Protein AF-A0A0L1K9U0-F1 (afdb_monomer)

Nearest PDB structures (foldseek):
  3jx8-assembly2_D  TM=7.608E-01  e=4.678E-09  Parabacteroides distasonis ATCC 8503
  3ljy-assembly2_B  TM=7.591E-01  e=3.213E-08  Parabacteroides distasonis ATCC 8503
  4ygu-assembly4_D  TM=5.568E-01  e=1.615E-07  Bacteroides eggerthii DSM 20697
  4ygu-assembly2_B  TM=4.640E-01  e=9.592E-08  Bacteroides eggerthii DSM 20697
  7muc-assembly1_AM  TM=5.034E-01  e=3.488E-06  Legionella pneumophila

Mean predicted aligned error: 7.83 Å

Foldseek 3Di:
DDDDDDDDDDDDDPDPPPDPDPDDDDPPFDPFQVFDQAAQDKDADDAAQEEEEAEAAEEEEEEDDGWIKHKDDDPQQSVFWGWDADPRYIYTYGGDDPDRDDDYMYMYTYHNEHAYYEYAYAYEYEYAEHDDQHHEAYYHYAHEYEYNEYDYQEYEYEYHEAHEYEYAYEYAEYEYYYAEAYEYHACRYEYAEYEEEHAYAYEYEHEYQHAYEYEYAYAYEYEYENDDNYHYDDDYNYYYHYYD

pLDDT: mean 90.9, std 17.16, range [38.97, 98.88]

InterPro domains:
  IPR021255 Putative auto-transporter adhesin, head GIN domain [PF10988] (47-226)

Sequence (244 aa):
MTRLLSHYSRGLAALLLFAAVPAFPQPGSSRLDEGMPIPAAWSPTEAFDEVVLSGADDVVVSQGDRWRIRASGYRAVLDDLRFVVEDGELLIGRRWRRTPAAGTARIEVSAPAIRRAHLAGSGRLTISDLDGETGRAAVSGSGELAIERVHVGRLAAKIAGSGDMRLAGRAASMQVQIAGSGDLSGEAMQVTDAELAIAGSGDTRLHASGRVSASIVGSGNAAVTGTRDCTQNRMGSGRLTCTQ

Structure (mmCIF, N/CA/C/O backbone):
data_AF-A0A0L1K9U0-F1
#
_entry.id   AF-A0A0L1K9U0-F1
#
loop_
_atom_site.group_PDB
_atom_site.id
_atom_site.type_symbol
_atom_site.label_atom_id
_atom_site.label_alt_id
_atom_site.label_comp_id
_atom_site.label_asym_id
_atom_site.label_entity_id
_atom_site.label_seq_id
_atom_site.pdbx_PDB_ins_code
_atom_site.Cartn_x
_atom_site.Cartn_y
_atom_site.Cartn_z
_atom_site.occupancy
_atom_site.B_iso_or_equiv
_atom_site.auth_seq_id
_atom_site.auth_comp_id
_atom_site.auth_asym_id
_atom_site.auth_atom_id
_atom_site.pdbx_PDB_model_num
ATOM 1 N N . MET A 1 1 ? 90.179 -31.982 -20.742 1.00 39.19 1 MET A N 1
ATOM 2 C CA . MET A 1 1 ? 90.014 -30.518 -20.890 1.00 39.19 1 MET A CA 1
ATOM 3 C C . MET A 1 1 ? 88.817 -30.313 -21.811 1.00 39.19 1 MET A C 1
ATOM 5 O O . MET A 1 1 ? 88.858 -30.883 -22.880 1.00 39.19 1 MET A O 1
ATOM 9 N N . THR A 1 2 ? 87.699 -29.651 -21.531 1.00 39.12 2 THR A N 1
ATOM 10 C CA . THR A 1 2 ? 87.199 -28.887 -20.387 1.00 39.12 2 THR A CA 1
ATOM 11 C C . THR A 1 2 ? 85.692 -28.695 -20.673 1.00 39.12 2 THR A C 1
ATOM 13 O O . THR A 1 2 ? 85.351 -28.217 -21.739 1.00 39.12 2 THR A O 1
ATOM 16 N N . ARG A 1 3 ? 84.828 -29.116 -19.739 1.00 38.97 3 ARG A N 1
ATOM 17 C CA . ARG A 1 3 ? 83.582 -28.471 -19.258 1.00 38.97 3 ARG A CA 1
ATOM 18 C C . ARG A 1 3 ? 82.430 -27.994 -20.189 1.00 38.97 3 ARG A C 1
ATOM 20 O O . ARG A 1 3 ? 82.635 -27.115 -21.006 1.00 38.97 3 ARG A O 1
ATOM 27 N N . LEU A 1 4 ? 81.21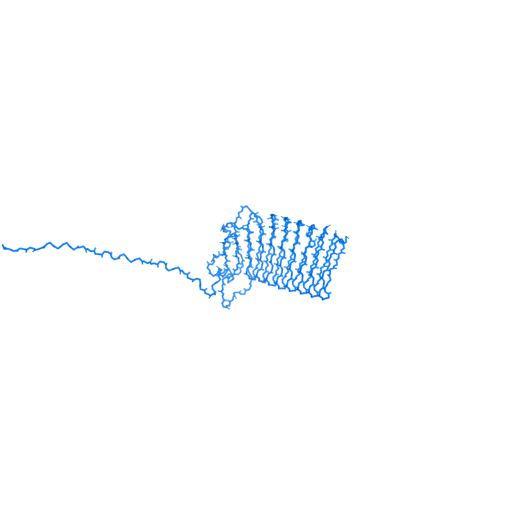1 -28.391 -19.751 1.00 41.06 4 LEU A N 1
ATOM 28 C CA . LEU A 1 4 ? 79.952 -27.609 -19.568 1.00 41.06 4 LEU A CA 1
ATOM 29 C C . LEU A 1 4 ? 79.255 -27.062 -20.849 1.00 41.06 4 LEU A C 1
ATOM 31 O O . LEU A 1 4 ? 79.921 -26.657 -21.780 1.00 41.06 4 LEU A O 1
ATOM 35 N N . LEU A 1 5 ? 77.928 -26.960 -21.011 1.00 42.62 5 LEU A N 1
ATOM 36 C CA . LEU A 1 5 ? 76.743 -27.094 -20.154 1.00 42.62 5 LEU A CA 1
ATOM 37 C C . LEU A 1 5 ? 75.487 -27.221 -21.043 1.00 42.62 5 LEU A C 1
ATOM 39 O O . LEU A 1 5 ? 75.416 -26.664 -22.134 1.00 42.62 5 LEU A O 1
ATOM 43 N N . SER A 1 6 ? 74.479 -27.898 -20.502 1.00 46.00 6 SER A N 1
ATOM 44 C CA . SER A 1 6 ? 73.092 -27.958 -20.972 1.00 46.00 6 SER A CA 1
ATOM 45 C C . SER A 1 6 ? 72.379 -26.609 -20.794 1.00 46.00 6 SER A C 1
ATOM 47 O O . SER A 1 6 ? 72.420 -26.055 -19.696 1.00 46.00 6 SER A O 1
ATOM 49 N N . HIS A 1 7 ? 71.621 -26.155 -21.799 1.00 46.16 7 HIS A N 1
ATOM 50 C CA . HIS A 1 7 ? 70.598 -25.118 -21.623 1.00 46.16 7 HIS A CA 1
ATOM 51 C C . HIS A 1 7 ? 69.231 -25.583 -22.139 1.00 46.16 7 HIS A C 1
ATOM 53 O O . HIS A 1 7 ? 68.911 -25.513 -23.319 1.00 46.16 7 HIS A O 1
ATOM 59 N N . TYR A 1 8 ? 68.429 -26.051 -21.182 1.00 40.88 8 TYR A N 1
ATOM 60 C CA . TYR A 1 8 ? 66.975 -26.169 -21.227 1.00 40.88 8 TYR A CA 1
ATOM 61 C C . TYR A 1 8 ? 66.364 -24.756 -21.171 1.00 40.88 8 TYR A C 1
ATOM 63 O O . TYR A 1 8 ? 66.494 -24.076 -20.152 1.00 40.88 8 TYR A O 1
ATOM 71 N N . SER A 1 9 ? 65.679 -24.306 -22.223 1.00 41.59 9 SER A N 1
ATOM 72 C CA . SER A 1 9 ? 64.860 -23.087 -22.196 1.00 41.59 9 SER A CA 1
ATOM 73 C C . SER A 1 9 ? 63.419 -23.441 -21.813 1.00 41.59 9 SER A C 1
ATOM 75 O O . SER A 1 9 ? 62.610 -23.882 -22.623 1.00 41.59 9 SER A O 1
ATOM 77 N N . ARG A 1 10 ? 63.090 -23.269 -20.529 1.00 45.88 10 ARG A N 1
ATOM 78 C CA . ARG A 1 10 ? 61.709 -23.309 -20.030 1.00 45.88 10 ARG A CA 1
ATOM 79 C C . ARG A 1 10 ? 61.041 -21.962 -20.312 1.00 45.88 10 ARG A C 1
ATOM 81 O O . ARG A 1 10 ? 61.445 -20.954 -19.740 1.00 45.88 10 ARG A O 1
ATOM 88 N N . GLY A 1 11 ? 60.022 -21.949 -21.170 1.00 44.59 11 GLY A N 1
ATOM 89 C CA . GLY A 1 11 ? 59.125 -20.804 -21.330 1.00 44.59 11 GLY A CA 1
ATOM 90 C C . GLY A 1 11 ? 58.264 -20.621 -20.079 1.00 44.59 11 GLY A C 1
ATOM 91 O O . GLY A 1 11 ? 57.543 -21.537 -19.686 1.00 44.59 11 GLY A O 1
ATOM 92 N N . LEU A 1 12 ? 58.356 -19.453 -19.439 1.00 44.41 12 LEU A N 1
ATOM 93 C CA . LEU A 1 12 ? 57.419 -19.033 -18.399 1.00 44.41 12 LEU A CA 1
ATOM 94 C C . LEU A 1 12 ? 56.110 -18.582 -19.060 1.00 44.41 12 LEU A C 1
ATOM 96 O O . LEU A 1 12 ? 56.070 -17.551 -19.726 1.00 44.41 12 LEU A O 1
ATOM 100 N N . ALA A 1 13 ? 55.033 -19.335 -18.842 1.00 44.66 13 ALA A N 1
ATOM 101 C CA . ALA A 1 13 ? 53.676 -18.852 -19.050 1.00 44.66 13 ALA A CA 1
ATOM 102 C C . ALA A 1 13 ? 53.308 -17.926 -17.878 1.00 44.66 13 ALA A C 1
ATOM 104 O O . ALA A 1 13 ? 53.153 -18.379 -16.743 1.00 44.66 13 ALA A O 1
ATOM 105 N N . ALA A 1 14 ? 53.211 -16.623 -18.141 1.00 43.12 14 ALA A N 1
ATOM 106 C CA . ALA A 1 14 ? 52.708 -15.651 -17.180 1.00 43.12 14 ALA A CA 1
ATOM 107 C C . ALA A 1 14 ? 51.179 -15.781 -17.092 1.00 43.12 14 ALA A C 1
ATOM 109 O O . ALA A 1 14 ? 50.447 -15.316 -17.965 1.00 43.12 14 ALA A O 1
ATOM 110 N N . LEU A 1 15 ? 50.702 -16.457 -16.048 1.00 44.38 15 LEU A N 1
ATOM 111 C CA . LEU A 1 15 ? 49.287 -16.537 -15.698 1.00 44.38 15 LEU A CA 1
ATOM 112 C C . LEU A 1 15 ? 48.865 -15.181 -15.097 1.00 44.38 15 LEU A C 1
ATOM 114 O O . LEU A 1 15 ? 49.153 -14.893 -13.936 1.00 44.38 15 LEU A O 1
ATOM 118 N N . LEU A 1 16 ? 48.224 -14.321 -15.891 1.00 44.25 16 LEU A N 1
ATOM 119 C CA . LEU A 1 16 ? 47.594 -13.094 -15.396 1.00 44.25 16 LEU A CA 1
ATOM 120 C C . LEU A 1 16 ? 46.301 -13.467 -14.658 1.00 44.25 16 LEU A C 1
ATOM 122 O O . LEU A 1 16 ? 45.240 -13.614 -15.261 1.00 44.25 16 LEU A O 1
ATOM 126 N N . LEU A 1 17 ? 46.403 -13.642 -13.342 1.00 42.09 17 LEU A N 1
ATOM 127 C CA . LEU A 1 17 ? 45.258 -13.685 -12.436 1.00 42.09 17 LEU A CA 1
ATOM 128 C C . LEU A 1 17 ? 44.603 -12.296 -12.414 1.00 42.09 17 LEU A C 1
ATOM 130 O O . LEU A 1 17 ? 45.061 -11.396 -11.712 1.00 42.09 17 LEU A O 1
ATOM 134 N N . PHE A 1 18 ? 43.526 -12.118 -13.182 1.00 44.25 18 PHE A N 1
ATOM 135 C CA . PHE A 1 18 ? 42.575 -11.036 -12.937 1.00 44.25 18 PHE A CA 1
ATOM 136 C C . PHE A 1 18 ? 41.899 -11.315 -11.593 1.00 44.25 18 PHE A C 1
ATOM 138 O O . PHE A 1 18 ? 40.998 -12.146 -11.496 1.00 44.25 18 PHE A O 1
ATOM 145 N N . ALA A 1 19 ? 42.361 -10.647 -10.538 1.00 44.31 19 ALA A N 1
ATOM 146 C CA . ALA A 1 19 ? 41.601 -10.557 -9.305 1.00 44.31 19 ALA A CA 1
ATOM 147 C C . ALA A 1 19 ? 40.281 -9.845 -9.634 1.00 44.31 19 ALA A C 1
ATOM 149 O O . ALA A 1 19 ? 40.288 -8.684 -10.047 1.00 44.31 19 ALA A O 1
ATOM 150 N N . ALA A 1 20 ? 39.159 -10.553 -9.497 1.00 48.66 20 ALA A N 1
ATOM 151 C CA . ALA A 1 20 ? 37.843 -9.937 -9.518 1.00 48.66 20 ALA A CA 1
ATOM 152 C C . ALA A 1 20 ? 37.789 -8.947 -8.350 1.00 48.66 20 ALA A C 1
ATOM 154 O O . ALA A 1 20 ? 37.718 -9.342 -7.186 1.00 48.66 20 ALA A O 1
ATOM 155 N N . VAL A 1 21 ? 37.914 -7.658 -8.659 1.00 46.94 21 VAL A N 1
ATOM 156 C CA . VAL A 1 21 ? 37.711 -6.596 -7.679 1.00 46.94 21 VAL A CA 1
ATOM 157 C C . VAL A 1 21 ? 36.228 -6.646 -7.310 1.00 46.94 21 VAL A C 1
ATOM 159 O O . VAL A 1 21 ? 35.401 -6.541 -8.219 1.00 46.94 21 VAL A O 1
ATOM 162 N N . PRO A 1 22 ? 35.853 -6.838 -6.034 1.00 40.84 22 PRO A N 1
ATOM 163 C CA . PRO A 1 22 ? 34.455 -6.740 -5.648 1.00 40.84 22 PRO A CA 1
ATOM 164 C C . PRO A 1 22 ? 33.983 -5.323 -5.985 1.00 40.84 22 PRO A C 1
ATOM 166 O O . PRO A 1 22 ? 34.584 -4.339 -5.549 1.00 40.84 22 PRO A O 1
ATOM 169 N N . ALA A 1 23 ? 32.949 -5.219 -6.820 1.00 50.12 23 ALA A N 1
ATOM 170 C CA . ALA A 1 23 ? 32.327 -3.944 -7.130 1.00 50.12 23 ALA A CA 1
ATOM 171 C C . ALA A 1 23 ? 31.734 -3.384 -5.831 1.00 50.12 23 ALA A C 1
ATOM 173 O O . ALA A 1 23 ? 30.775 -3.927 -5.288 1.00 50.12 23 ALA A O 1
ATOM 174 N N . PHE A 1 24 ? 32.342 -2.326 -5.297 1.00 46.03 24 PHE A N 1
ATOM 175 C CA . PHE A 1 24 ? 31.734 -1.566 -4.214 1.00 46.03 24 PHE A CA 1
ATOM 176 C C . PHE A 1 24 ? 30.487 -0.862 -4.773 1.00 46.03 24 PHE A C 1
ATOM 178 O O . PHE A 1 24 ? 30.604 -0.199 -5.810 1.00 46.03 24 PHE A O 1
ATOM 185 N N . PRO A 1 25 ? 29.311 -0.980 -4.128 1.00 44.84 25 PRO A N 1
ATOM 186 C CA . PRO A 1 25 ? 28.102 -0.306 -4.585 1.00 44.84 25 PRO A CA 1
ATOM 187 C C . PRO A 1 25 ? 28.352 1.203 -4.641 1.00 44.84 25 PRO A C 1
ATOM 189 O O . PRO A 1 25 ? 28.800 1.812 -3.666 1.00 44.84 25 PRO A O 1
ATOM 192 N N . GLN A 1 26 ? 28.111 1.807 -5.807 1.00 43.75 26 GLN A N 1
ATOM 193 C CA . GLN A 1 26 ? 28.299 3.242 -5.980 1.00 43.75 26 GLN A CA 1
ATOM 194 C C . GLN A 1 26 ? 27.248 3.989 -5.148 1.00 43.75 26 GLN A C 1
ATOM 196 O O . GLN A 1 26 ? 26.058 3.663 -5.251 1.00 43.75 26 GLN A O 1
ATOM 201 N N . PRO A 1 27 ? 27.641 5.001 -4.352 1.00 40.44 27 PRO A N 1
ATOM 202 C CA . PRO A 1 27 ? 26.685 5.817 -3.619 1.00 40.44 27 PRO A CA 1
ATOM 203 C C . PRO A 1 27 ? 25.753 6.515 -4.618 1.00 40.44 27 PRO A C 1
ATOM 205 O O . PRO A 1 27 ? 26.190 7.357 -5.400 1.00 40.44 27 PRO A O 1
ATOM 208 N N . GLY A 1 28 ? 24.473 6.135 -4.603 1.00 55.06 28 GLY A N 1
ATOM 209 C CA . GLY A 1 28 ? 23.431 6.705 -5.464 1.00 55.06 28 GLY A CA 1
ATOM 210 C C . GLY A 1 28 ? 22.854 5.779 -6.540 1.00 55.06 28 GLY A C 1
ATOM 211 O O . GLY A 1 28 ? 21.965 6.224 -7.259 1.00 55.06 28 GLY A O 1
ATOM 212 N N . SER A 1 29 ? 23.303 4.524 -6.649 1.00 62.56 29 SER A N 1
ATOM 213 C CA . SER A 1 29 ? 22.637 3.528 -7.507 1.00 62.56 29 SER A CA 1
ATOM 214 C C . SER A 1 29 ? 21.424 2.919 -6.792 1.00 62.56 29 SER A C 1
ATOM 216 O O . SER A 1 29 ? 21.515 2.478 -5.645 1.00 62.56 29 SER A O 1
ATOM 218 N N . SER A 1 30 ? 20.261 2.947 -7.441 1.00 83.00 30 SER A N 1
ATOM 219 C CA . SER A 1 30 ? 19.067 2.235 -6.976 1.00 83.00 30 SER A CA 1
ATOM 220 C C . SER A 1 30 ? 19.144 0.776 -7.424 1.00 83.00 30 SER A C 1
ATOM 222 O O . SER A 1 30 ? 19.580 0.517 -8.543 1.00 83.00 30 SER A O 1
ATOM 224 N N . ARG A 1 31 ? 18.624 -0.181 -6.633 1.00 91.25 31 ARG A N 1
ATOM 225 C CA . ARG A 1 31 ? 18.451 -1.586 -7.080 1.00 91.25 31 ARG A CA 1
ATOM 226 C C . ARG A 1 31 ? 17.705 -1.674 -8.420 1.00 91.25 31 ARG A C 1
ATOM 228 O O . ARG A 1 31 ? 17.948 -2.565 -9.223 1.00 91.25 31 ARG A O 1
ATOM 235 N N . LEU A 1 32 ? 16.824 -0.709 -8.688 1.00 94.50 32 LEU A N 1
ATOM 236 C CA . LEU A 1 32 ? 16.070 -0.625 -9.936 1.00 94.50 32 LEU A CA 1
ATOM 237 C C . LEU A 1 32 ? 16.918 -0.229 -11.152 1.00 94.50 32 LEU A C 1
ATOM 239 O O . LEU A 1 32 ? 16.502 -0.519 -12.268 1.00 94.50 32 LEU A O 1
ATOM 243 N N . ASP A 1 33 ? 18.084 0.398 -10.982 1.00 93.06 33 ASP A N 1
ATOM 244 C CA . ASP A 1 33 ? 18.945 0.780 -12.113 1.00 93.06 33 ASP A CA 1
ATOM 245 C C . ASP A 1 33 ? 19.519 -0.446 -12.830 1.00 93.06 33 ASP A C 1
ATOM 247 O O . ASP A 1 33 ? 19.649 -0.446 -14.058 1.00 93.06 33 ASP A O 1
ATOM 251 N N . GLU A 1 34 ? 19.777 -1.504 -12.061 1.00 91.44 34 GLU A N 1
ATOM 252 C CA . GLU A 1 34 ? 20.268 -2.807 -12.521 1.00 91.44 34 GLU A CA 1
ATOM 253 C C . GLU A 1 34 ? 19.147 -3.854 -12.646 1.00 91.44 34 GLU A C 1
ATOM 255 O O . GLU A 1 34 ? 19.399 -5.004 -13.000 1.00 91.44 34 GLU A O 1
ATOM 260 N N . GLY A 1 35 ? 17.895 -3.462 -12.388 1.00 95.25 35 GLY A N 1
ATOM 261 C CA . GLY A 1 35 ? 16.750 -4.364 -12.435 1.00 95.25 35 GLY A CA 1
ATOM 262 C C . GLY A 1 35 ? 16.445 -4.907 -13.833 1.00 95.25 35 GLY A C 1
ATOM 263 O O . GLY A 1 35 ? 16.887 -4.391 -14.867 1.00 95.25 35 GLY A O 1
ATOM 264 N N . MET A 1 36 ? 15.612 -5.942 -13.881 1.00 97.62 36 MET A N 1
ATOM 265 C CA . MET A 1 36 ? 15.125 -6.510 -15.135 1.00 97.62 36 MET A CA 1
ATOM 266 C C . MET A 1 36 ? 14.013 -5.633 -15.732 1.00 97.62 36 MET A C 1
ATOM 268 O O . MET A 1 36 ? 13.187 -5.100 -14.989 1.00 97.62 36 MET A O 1
ATOM 272 N N . PRO A 1 37 ? 13.938 -5.459 -17.064 1.00 97.75 37 PRO A N 1
ATOM 273 C CA . PRO A 1 37 ? 12.796 -4.803 -17.698 1.00 97.75 37 PRO A CA 1
ATOM 274 C C . PRO A 1 37 ? 11.523 -5.643 -17.536 1.00 97.75 37 PRO A C 1
ATOM 276 O O . PRO A 1 37 ? 11.585 -6.872 -17.542 1.00 97.75 37 PRO A O 1
ATOM 279 N N . ILE A 1 38 ? 10.357 -4.995 -17.450 1.00 98.25 38 ILE A N 1
ATOM 280 C CA . ILE A 1 38 ? 9.068 -5.701 -17.396 1.00 98.25 38 ILE A CA 1
ATOM 281 C C . ILE A 1 38 ? 8.490 -5.836 -18.818 1.00 98.25 38 ILE A C 1
ATOM 283 O O . ILE A 1 38 ? 8.190 -4.817 -19.447 1.00 98.25 38 ILE A O 1
ATOM 287 N N . PRO A 1 39 ? 8.314 -7.059 -19.353 1.00 97.25 39 PRO A N 1
ATOM 288 C CA . PRO A 1 39 ? 7.794 -7.266 -20.703 1.00 97.25 39 PRO A CA 1
ATOM 289 C C . PRO A 1 39 ? 6.270 -7.095 -20.796 1.00 97.25 39 PRO A C 1
ATOM 291 O O . PRO A 1 39 ? 5.550 -7.146 -19.801 1.00 97.25 39 PRO A O 1
ATOM 294 N N . ALA A 1 40 ? 5.763 -6.946 -22.025 1.00 97.00 40 ALA A N 1
ATOM 295 C CA . ALA A 1 40 ? 4.322 -6.886 -22.293 1.00 97.00 40 ALA A CA 1
ATOM 296 C C . ALA A 1 40 ? 3.616 -8.249 -22.170 1.00 97.00 40 ALA A C 1
ATOM 298 O O . ALA A 1 40 ? 2.445 -8.327 -21.798 1.00 97.00 40 ALA A O 1
ATOM 299 N N . ALA A 1 41 ? 4.327 -9.334 -22.481 1.00 97.75 41 ALA A N 1
ATOM 300 C CA . ALA A 1 41 ? 3.858 -10.692 -22.242 1.00 97.75 41 ALA A CA 1
ATOM 301 C C . ALA A 1 41 ? 4.173 -11.121 -20.804 1.00 97.75 41 ALA A C 1
ATOM 303 O O . ALA A 1 41 ? 5.120 -10.625 -20.202 1.00 97.75 41 ALA A O 1
ATOM 304 N N . TRP A 1 42 ? 3.409 -12.074 -20.267 1.00 98.25 42 TRP A N 1
ATOM 305 C CA . TRP A 1 42 ? 3.712 -12.670 -18.966 1.00 98.25 42 TRP A CA 1
ATOM 306 C C . TRP A 1 42 ? 5.103 -13.305 -18.963 1.00 98.25 42 TRP A C 1
ATOM 308 O O . TRP A 1 42 ? 5.370 -14.205 -19.760 1.00 98.25 42 TRP A O 1
ATOM 318 N N . SER A 1 43 ? 5.944 -12.877 -18.026 1.00 98.00 43 SER A N 1
ATOM 319 C CA . SER A 1 43 ? 7.250 -13.476 -17.760 1.00 98.00 43 SER A CA 1
ATOM 320 C C . SER A 1 43 ? 7.280 -14.061 -16.353 1.00 98.00 43 SER A C 1
ATOM 322 O O . SER A 1 43 ? 6.769 -13.411 -15.438 1.00 98.00 43 SER A O 1
ATOM 324 N N . PRO A 1 44 ? 7.859 -15.257 -16.152 1.00 98.12 44 PRO A N 1
ATOM 325 C CA . PRO A 1 44 ? 8.081 -15.782 -14.814 1.00 98.12 44 PRO A CA 1
ATOM 326 C C . PRO A 1 44 ? 9.043 -14.886 -14.030 1.00 98.12 44 PRO A C 1
ATOM 328 O O . PRO A 1 44 ? 9.867 -14.175 -14.613 1.00 98.12 44 PRO A O 1
ATOM 331 N N . THR A 1 45 ? 8.946 -14.961 -12.710 1.00 98.00 45 THR A N 1
ATOM 332 C CA . THR A 1 45 ? 9.892 -14.354 -11.771 1.00 98.00 45 THR A CA 1
ATOM 333 C C . THR A 1 45 ? 10.339 -15.400 -10.757 1.00 98.00 45 THR A C 1
ATOM 335 O O . THR A 1 45 ? 9.780 -16.497 -10.686 1.00 98.00 45 THR A O 1
ATOM 338 N N . GLU A 1 46 ? 11.315 -15.044 -9.932 1.00 98.00 46 GLU A N 1
ATOM 339 C CA . GLU A 1 46 ? 11.569 -15.778 -8.695 1.00 98.00 46 GLU A CA 1
ATOM 340 C C . GLU A 1 46 ? 10.375 -15.660 -7.733 1.00 98.00 46 GLU A C 1
ATOM 342 O O . GLU A 1 46 ? 9.468 -14.842 -7.934 1.00 98.00 46 GLU A O 1
ATOM 347 N N . ALA A 1 47 ? 10.356 -16.513 -6.709 1.00 98.12 47 ALA A N 1
ATOM 348 C CA . ALA A 1 47 ? 9.295 -16.528 -5.715 1.00 98.12 47 ALA A CA 1
ATOM 349 C C . ALA A 1 47 ? 9.415 -15.336 -4.756 1.00 98.12 47 ALA A C 1
ATOM 351 O O . ALA A 1 47 ? 10.499 -15.005 -4.284 1.00 98.12 47 ALA A O 1
ATOM 352 N N . PHE A 1 48 ? 8.276 -14.735 -4.429 1.00 98.50 48 PHE A N 1
ATOM 353 C CA . PHE A 1 48 ? 8.160 -13.638 -3.473 1.00 98.50 48 PHE A CA 1
ATOM 354 C C . PHE A 1 48 ? 6.847 -13.746 -2.693 1.00 98.50 48 PHE A C 1
ATOM 356 O O . PHE A 1 48 ? 5.886 -14.370 -3.158 1.00 98.50 48 PHE A O 1
ATOM 363 N N . ASP A 1 49 ? 6.816 -13.128 -1.516 1.00 97.94 49 ASP A N 1
ATOM 364 C CA . ASP A 1 49 ? 5.609 -12.927 -0.706 1.00 97.94 49 ASP A CA 1
ATOM 365 C C . ASP A 1 49 ? 5.423 -11.465 -0.256 1.00 97.94 49 ASP A C 1
ATOM 367 O O . ASP A 1 49 ? 4.453 -11.135 0.437 1.00 97.94 49 ASP A O 1
ATOM 371 N N . GLU A 1 50 ? 6.320 -10.580 -0.694 1.00 98.50 50 GLU A N 1
ATOM 372 C CA . GLU A 1 50 ? 6.248 -9.136 -0.523 1.00 98.50 50 GLU A CA 1
ATOM 373 C C . GLU A 1 50 ? 6.254 -8.422 -1.869 1.00 98.50 50 GLU A C 1
ATOM 375 O O . GLU A 1 50 ? 6.997 -8.795 -2.775 1.00 98.50 50 GLU A O 1
ATOM 380 N N . VAL A 1 51 ? 5.431 -7.381 -1.992 1.00 98.81 51 VAL A N 1
ATOM 381 C CA . VAL A 1 51 ? 5.406 -6.507 -3.168 1.00 98.81 51 VAL A CA 1
ATOM 382 C C . VAL A 1 51 ? 5.635 -5.068 -2.738 1.00 98.81 51 VAL A C 1
ATOM 384 O O . VAL A 1 51 ? 4.875 -4.521 -1.934 1.00 98.81 51 VAL A O 1
ATOM 387 N N . VAL A 1 52 ? 6.652 -4.445 -3.325 1.00 98.81 52 VAL A N 1
ATOM 388 C CA . VAL A 1 52 ? 6.998 -3.040 -3.123 1.00 98.81 52 VAL A CA 1
ATOM 389 C C . VAL A 1 52 ? 6.848 -2.294 -4.441 1.00 98.81 52 VAL A C 1
ATOM 391 O O . VAL A 1 52 ? 7.534 -2.593 -5.416 1.00 98.81 52 VAL A O 1
ATOM 394 N N . LEU A 1 53 ? 5.975 -1.290 -4.475 1.00 98.75 53 LEU A N 1
ATOM 395 C CA . LEU A 1 53 ? 5.885 -0.343 -5.584 1.00 98.75 53 LEU A CA 1
ATOM 396 C C . LEU A 1 53 ? 6.624 0.942 -5.211 1.00 98.75 53 LEU A C 1
ATOM 398 O O . LEU A 1 53 ? 6.186 1.673 -4.326 1.00 98.75 53 LEU A O 1
ATOM 402 N N . SER A 1 54 ? 7.704 1.249 -5.924 1.00 98.06 54 SER A N 1
ATOM 403 C CA . SER A 1 54 ? 8.416 2.520 -5.849 1.00 98.06 54 SER A CA 1
ATOM 404 C C . SER A 1 54 ? 8.094 3.401 -7.060 1.00 98.06 54 SER A C 1
ATOM 406 O O . SER A 1 54 ? 8.496 3.103 -8.185 1.00 98.06 54 SER A O 1
ATOM 408 N N . GLY A 1 55 ? 7.380 4.508 -6.836 1.00 96.12 55 GLY A N 1
ATOM 409 C CA . GLY A 1 55 ? 7.091 5.505 -7.870 1.00 96.12 55 GLY A CA 1
ATOM 410 C C . GLY A 1 55 ? 5.610 5.835 -8.047 1.00 96.12 55 GLY A C 1
ATOM 411 O O . GLY A 1 55 ? 4.845 5.891 -7.084 1.00 96.12 55 GLY A O 1
ATOM 412 N N . ALA A 1 56 ? 5.232 6.141 -9.288 1.00 96.75 56 ALA A N 1
ATOM 413 C CA . ALA A 1 56 ? 3.935 6.724 -9.641 1.00 96.75 56 ALA A CA 1
ATOM 414 C C . ALA A 1 56 ? 3.042 5.792 -10.479 1.00 96.75 56 ALA A C 1
ATOM 416 O O . ALA A 1 56 ? 1.989 6.218 -10.937 1.00 96.75 56 ALA A O 1
ATOM 417 N N . ASP A 1 57 ? 3.479 4.558 -10.724 1.00 98.50 57 ASP A N 1
ATOM 418 C CA . ASP A 1 57 ? 2.785 3.609 -11.598 1.00 98.50 57 ASP A CA 1
ATOM 419 C C . ASP A 1 57 ? 1.621 2.883 -10.906 1.00 98.50 57 ASP A C 1
ATOM 421 O O . ASP A 1 57 ? 1.460 2.958 -9.688 1.00 98.50 57 ASP A O 1
ATOM 425 N N . ASP A 1 58 ? 0.817 2.165 -11.693 1.00 98.75 58 ASP A N 1
ATOM 426 C CA . ASP A 1 58 ? -0.328 1.394 -11.211 1.00 98.75 58 ASP A CA 1
ATOM 427 C C . ASP A 1 58 ? 0.003 -0.103 -11.223 1.00 98.75 58 ASP A C 1
ATOM 429 O O . ASP A 1 58 ? 0.136 -0.709 -12.288 1.00 98.75 58 ASP A O 1
ATOM 433 N N . VAL A 1 59 ? 0.101 -0.726 -10.050 1.00 98.88 59 VAL A N 1
ATOM 434 C CA . VAL A 1 59 ? 0.354 -2.165 -9.891 1.00 98.88 59 VAL A CA 1
ATOM 435 C C . VAL A 1 59 ? -0.906 -2.863 -9.388 1.00 98.88 59 VAL A C 1
ATOM 437 O O . VAL A 1 59 ? -1.501 -2.461 -8.387 1.00 98.88 59 VAL A O 1
ATOM 440 N N . VAL A 1 60 ? -1.280 -3.955 -10.052 1.00 98.88 60 VAL A N 1
ATOM 441 C CA . VAL A 1 60 ? -2.327 -4.875 -9.597 1.00 98.88 60 VAL A CA 1
ATOM 442 C C . VAL A 1 60 ? -1.732 -6.262 -9.408 1.00 98.88 60 VAL A C 1
ATOM 444 O O . VAL A 1 60 ? -1.182 -6.842 -10.345 1.00 98.88 60 VAL A O 1
ATOM 447 N N . VAL A 1 61 ? -1.851 -6.791 -8.195 1.00 98.75 61 VAL A N 1
ATOM 448 C CA . VAL A 1 61 ? -1.388 -8.123 -7.814 1.00 98.75 61 VAL A CA 1
ATOM 449 C C . VAL A 1 61 ? -2.599 -9.008 -7.580 1.00 98.75 61 VAL A C 1
ATOM 451 O O . VAL A 1 61 ? -3.397 -8.747 -6.681 1.00 98.75 61 VAL A O 1
ATOM 454 N N . SER A 1 62 ? -2.723 -10.062 -8.379 1.00 98.19 62 SER A N 1
ATOM 455 C CA . SER A 1 62 ? -3.823 -11.020 -8.291 1.00 98.19 62 SER A CA 1
ATOM 456 C C . SER A 1 62 ? -3.326 -12.399 -7.879 1.00 98.19 62 SER A C 1
ATOM 458 O O . SER A 1 62 ? -2.251 -12.841 -8.297 1.00 98.19 62 SER A O 1
ATOM 460 N N . GLN A 1 63 ? -4.135 -13.108 -7.094 1.00 95.50 63 GLN A N 1
ATOM 461 C CA . GLN A 1 63 ? -3.826 -14.478 -6.706 1.00 95.50 63 GLN A CA 1
ATOM 462 C C . GLN A 1 63 ? -3.764 -15.390 -7.942 1.00 95.50 63 GLN A C 1
ATOM 464 O O . GLN A 1 63 ? -4.631 -15.345 -8.816 1.00 95.50 63 GLN A O 1
ATOM 469 N N . GLY A 1 64 ? -2.730 -16.222 -8.032 1.00 95.44 64 GLY A N 1
ATOM 470 C CA . GLY A 1 64 ? -2.571 -17.208 -9.099 1.00 95.44 64 GLY A CA 1
ATOM 471 C C . GLY A 1 64 ? -1.582 -18.305 -8.728 1.00 95.44 64 GLY A C 1
ATOM 472 O O . GLY A 1 64 ? -0.914 -18.234 -7.710 1.00 95.44 64 GLY A O 1
ATOM 473 N N . ASP A 1 65 ? -1.462 -19.338 -9.552 1.00 96.12 65 ASP A N 1
ATOM 474 C CA . ASP A 1 65 ? -0.646 -20.527 -9.270 1.00 96.12 65 ASP A CA 1
ATOM 475 C C . ASP A 1 65 ? 0.860 -20.338 -9.536 1.00 96.12 65 ASP A C 1
ATOM 477 O O . ASP A 1 65 ? 1.655 -21.244 -9.283 1.00 96.12 65 ASP A O 1
ATOM 481 N N . ARG A 1 66 ? 1.268 -19.185 -10.081 1.00 97.06 66 ARG A N 1
ATOM 482 C CA . ARG A 1 66 ? 2.639 -18.917 -10.537 1.00 97.06 66 ARG A CA 1
ATOM 483 C C . ARG A 1 66 ? 3.048 -17.480 -10.262 1.00 97.06 66 ARG A C 1
ATOM 485 O O . ARG A 1 66 ? 2.245 -16.571 -10.455 1.00 97.06 66 ARG A O 1
ATOM 492 N N . TRP A 1 67 ? 4.324 -17.289 -9.939 1.00 98.56 67 TRP A N 1
ATOM 493 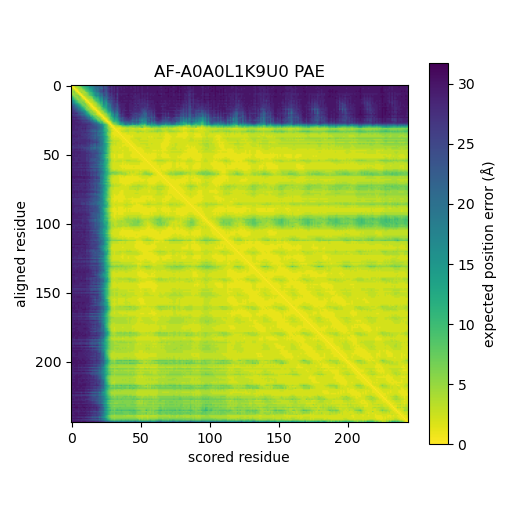C CA . TRP A 1 67 ? 4.965 -15.978 -9.887 1.00 98.56 67 TRP A CA 1
ATOM 494 C C . TRP A 1 67 ? 5.290 -15.493 -11.296 1.00 98.56 67 TRP A C 1
ATOM 496 O O . TRP A 1 67 ? 6.053 -16.126 -12.033 1.00 98.56 67 TRP A O 1
ATOM 506 N N . ARG A 1 68 ? 4.651 -14.399 -11.701 1.00 98.62 68 ARG A N 1
ATOM 507 C CA . ARG A 1 68 ? 4.855 -13.790 -13.017 1.00 98.62 68 ARG A CA 1
ATOM 508 C C . ARG A 1 68 ? 4.474 -12.321 -13.010 1.00 98.62 68 ARG A C 1
ATOM 510 O O . ARG A 1 68 ? 3.640 -11.890 -12.216 1.00 98.62 68 ARG A O 1
ATOM 517 N N . ILE A 1 69 ? 5.044 -11.581 -13.950 1.00 98.81 69 ILE A N 1
ATOM 518 C CA . ILE A 1 69 ? 4.848 -10.142 -14.104 1.00 98.81 69 ILE A CA 1
ATOM 519 C C . ILE A 1 69 ? 4.685 -9.770 -15.581 1.00 98.81 69 ILE A C 1
ATOM 521 O O . ILE A 1 69 ? 5.254 -10.423 -16.462 1.00 98.81 69 ILE A O 1
ATOM 525 N N . ARG A 1 70 ? 3.893 -8.731 -15.854 1.00 98.75 70 ARG A N 1
ATOM 526 C CA . ARG A 1 70 ? 3.816 -8.054 -17.155 1.00 98.75 70 ARG A CA 1
ATOM 527 C C . ARG A 1 70 ? 3.491 -6.574 -16.979 1.00 98.75 70 ARG A C 1
ATOM 529 O O . ARG A 1 70 ? 2.955 -6.176 -15.946 1.00 98.75 70 ARG A O 1
ATOM 536 N N . ALA A 1 71 ? 3.759 -5.770 -18.000 1.00 98.62 71 ALA A N 1
ATOM 537 C CA . ALA A 1 71 ? 3.426 -4.351 -18.002 1.00 98.62 71 ALA A CA 1
ATOM 538 C C . ALA A 1 71 ? 2.862 -3.882 -19.343 1.00 98.62 71 ALA A C 1
ATOM 540 O O . ALA A 1 71 ? 3.195 -4.393 -20.408 1.00 98.62 71 ALA A O 1
ATOM 541 N N . SER A 1 72 ? 2.022 -2.858 -19.290 1.00 98.50 72 SER A N 1
ATOM 542 C CA . SER A 1 72 ? 1.477 -2.175 -20.459 1.00 98.50 72 SER A CA 1
ATOM 543 C C . SER A 1 72 ? 1.437 -0.667 -20.219 1.00 98.50 72 SER A C 1
ATOM 545 O O . SER A 1 72 ? 1.394 -0.205 -19.080 1.00 98.50 72 SER A O 1
ATOM 547 N N . GLY A 1 73 ? 1.494 0.117 -21.293 1.00 96.94 73 GLY A N 1
ATOM 548 C CA . GLY A 1 73 ? 1.516 1.576 -21.212 1.00 96.94 73 GLY A CA 1
ATOM 549 C C . GLY A 1 73 ? 2.348 2.209 -22.319 1.00 96.94 73 GLY A C 1
ATOM 550 O O . GLY A 1 73 ? 2.705 1.565 -23.308 1.00 96.94 73 GLY A O 1
ATOM 551 N N . TYR A 1 74 ? 2.661 3.491 -22.152 1.00 95.62 74 TYR A N 1
ATOM 552 C CA . TYR A 1 74 ? 3.472 4.232 -23.112 1.00 95.62 74 TYR A CA 1
ATOM 553 C C . TYR A 1 74 ? 4.916 3.737 -23.128 1.00 95.62 74 TYR A C 1
ATOM 555 O O . TYR A 1 74 ? 5.544 3.577 -22.081 1.00 95.62 74 TYR A O 1
ATOM 563 N N . ARG A 1 75 ? 5.479 3.582 -24.331 1.00 95.19 75 ARG A N 1
ATOM 564 C CA . ARG A 1 75 ? 6.839 3.059 -24.525 1.00 95.19 75 ARG A CA 1
ATOM 565 C C . ARG A 1 75 ? 7.899 3.807 -23.713 1.00 95.19 75 ARG A C 1
ATOM 567 O O . ARG A 1 75 ? 8.724 3.164 -23.083 1.00 95.19 75 ARG A O 1
ATOM 574 N N . ALA A 1 76 ? 7.827 5.137 -23.662 1.00 94.56 76 ALA A N 1
ATOM 575 C CA . ALA A 1 76 ? 8.780 5.951 -22.906 1.00 94.56 76 ALA A CA 1
ATOM 576 C C . ALA A 1 76 ? 8.804 5.619 -21.401 1.00 94.56 76 ALA A C 1
ATOM 578 O O . ALA A 1 76 ? 9.852 5.718 -20.773 1.00 94.56 76 ALA A O 1
ATOM 579 N N . VAL A 1 77 ? 7.667 5.208 -20.828 1.00 96.44 77 VAL A N 1
ATOM 580 C CA . VAL A 1 77 ? 7.590 4.742 -19.437 1.00 96.44 77 VAL A CA 1
ATOM 581 C C . VAL A 1 77 ? 8.127 3.315 -19.323 1.00 96.44 77 VAL A C 1
ATOM 583 O O . VAL A 1 77 ? 8.957 3.041 -18.460 1.00 96.44 77 VAL A O 1
ATOM 586 N N . LEU A 1 78 ? 7.695 2.418 -20.217 1.00 97.00 78 LEU A N 1
ATOM 587 C CA . LEU A 1 78 ? 8.103 1.007 -20.211 1.00 97.00 78 LEU A CA 1
ATOM 588 C C . LEU A 1 78 ? 9.621 0.826 -20.384 1.00 97.00 78 LEU A C 1
ATOM 590 O O . LEU A 1 78 ? 10.205 -0.054 -19.756 1.00 97.00 78 LEU A O 1
ATOM 594 N N . ASP A 1 79 ? 10.275 1.684 -21.171 1.00 96.06 79 ASP A N 1
ATOM 595 C CA . ASP A 1 79 ? 11.725 1.642 -21.402 1.00 96.06 79 ASP A CA 1
ATOM 596 C C . ASP A 1 79 ? 12.533 1.818 -20.099 1.00 96.06 79 ASP A C 1
ATOM 598 O O . ASP A 1 79 ? 13.653 1.300 -19.973 1.00 96.06 79 ASP A O 1
ATOM 602 N N . ASP A 1 80 ? 11.966 2.511 -19.109 1.00 95.94 80 ASP A N 1
ATOM 603 C CA . ASP A 1 80 ? 12.574 2.781 -17.804 1.00 95.94 80 ASP A CA 1
ATOM 604 C C . ASP A 1 80 ? 11.981 1.938 -16.667 1.00 95.94 80 ASP A C 1
ATOM 606 O O . ASP A 1 80 ? 12.539 1.931 -15.572 1.00 95.94 80 ASP A O 1
ATOM 610 N N . LEU A 1 81 ? 10.901 1.198 -16.917 1.00 97.94 81 LEU A N 1
ATOM 611 C CA . LEU A 1 81 ? 10.238 0.348 -15.933 1.00 97.94 81 LEU A CA 1
ATOM 612 C C . LEU A 1 81 ? 11.070 -0.907 -15.635 1.00 97.94 81 LEU A C 1
ATOM 614 O O . LEU A 1 81 ? 11.559 -1.583 -16.546 1.00 97.94 81 LEU A O 1
ATOM 618 N N . ARG A 1 82 ? 11.260 -1.204 -14.354 1.00 98.00 82 ARG A N 1
ATOM 619 C CA . ARG A 1 82 ? 12.165 -2.235 -13.851 1.00 98.00 82 ARG A CA 1
ATOM 620 C C . ARG A 1 82 ? 11.536 -3.005 -12.701 1.00 98.00 82 ARG A C 1
ATOM 622 O O . ARG A 1 82 ? 10.691 -2.478 -11.978 1.00 98.00 82 ARG A O 1
ATOM 629 N N . PHE A 1 83 ? 11.984 -4.241 -12.529 1.00 98.50 83 PHE A N 1
ATOM 630 C CA . PHE A 1 83 ? 11.709 -5.022 -11.336 1.00 98.50 83 PHE A CA 1
ATOM 631 C C . PHE A 1 83 ? 12.954 -5.764 -10.846 1.00 98.50 83 PHE A C 1
ATOM 633 O O . PHE A 1 83 ? 13.853 -6.081 -11.628 1.00 98.50 83 PHE A O 1
ATOM 640 N N . VAL A 1 84 ? 12.984 -6.042 -9.549 1.00 98.31 84 VAL A N 1
ATOM 641 C CA . VAL A 1 84 ? 13.986 -6.870 -8.873 1.00 98.31 84 VAL A CA 1
ATOM 642 C C . VAL A 1 84 ? 13.235 -7.828 -7.960 1.00 98.31 84 VAL A C 1
ATOM 644 O O . VAL A 1 84 ? 12.279 -7.413 -7.308 1.00 98.31 84 VAL A O 1
ATOM 647 N N . VAL A 1 85 ? 13.647 -9.094 -7.928 1.00 98.38 85 VAL A N 1
ATOM 648 C CA . VAL A 1 85 ? 13.233 -10.024 -6.874 1.00 98.38 85 VAL A CA 1
ATOM 649 C C . VAL A 1 85 ? 14.469 -10.388 -6.073 1.00 98.38 85 VAL A C 1
ATOM 651 O O . VAL A 1 85 ? 15.459 -10.823 -6.652 1.00 98.38 85 VAL A O 1
ATOM 654 N N . GLU A 1 86 ? 14.425 -10.149 -4.770 1.00 96.69 86 GLU A N 1
ATOM 655 C CA . GLU A 1 86 ? 15.529 -10.409 -3.846 1.00 96.69 86 GLU A CA 1
ATOM 656 C C . GLU A 1 86 ? 14.946 -10.655 -2.452 1.00 96.69 86 GLU A C 1
ATOM 658 O O . GLU A 1 86 ? 14.003 -9.975 -2.055 1.00 96.69 86 GLU A O 1
ATOM 663 N N . ASP A 1 87 ? 15.445 -11.658 -1.726 1.00 95.31 87 ASP A N 1
ATOM 664 C CA . ASP A 1 87 ? 14.996 -11.998 -0.363 1.00 95.31 87 ASP A CA 1
ATOM 665 C C . ASP A 1 87 ? 13.467 -12.161 -0.193 1.00 95.31 87 ASP A C 1
ATOM 667 O O . ASP A 1 87 ? 12.895 -11.909 0.869 1.00 95.31 87 ASP A O 1
ATOM 671 N N . GLY A 1 88 ? 12.780 -12.616 -1.247 1.00 97.00 88 GLY A N 1
ATOM 672 C CA . GLY A 1 88 ? 11.324 -12.793 -1.255 1.00 97.00 88 GLY A CA 1
ATOM 673 C C . GLY A 1 88 ? 10.519 -11.494 -1.404 1.00 97.00 88 GLY A C 1
ATOM 674 O O . GLY A 1 88 ? 9.294 -11.522 -1.252 1.00 97.00 88 GLY A O 1
ATOM 675 N N . GLU A 1 89 ? 11.179 -10.380 -1.721 1.00 98.38 89 GLU A N 1
ATOM 676 C CA . GLU A 1 89 ? 10.595 -9.083 -2.062 1.00 98.38 89 GLU A CA 1
ATOM 677 C C . GLU A 1 89 ? 10.616 -8.869 -3.579 1.00 98.38 89 GLU A C 1
ATOM 679 O O . GLU A 1 89 ? 11.672 -8.911 -4.205 1.00 98.38 89 GLU A O 1
ATOM 684 N N . LEU A 1 90 ? 9.456 -8.579 -4.171 1.00 98.69 90 LEU A N 1
ATOM 685 C CA . LEU A 1 90 ? 9.343 -8.033 -5.521 1.00 98.69 90 LEU A CA 1
ATOM 686 C C . LEU A 1 90 ? 9.316 -6.501 -5.448 1.00 98.69 90 LEU A C 1
ATOM 688 O O . LEU A 1 90 ? 8.284 -5.907 -5.131 1.00 98.69 90 LEU A O 1
ATOM 692 N N . LEU A 1 91 ? 10.430 -5.861 -5.799 1.00 98.69 91 LEU A N 1
ATOM 693 C CA . LEU A 1 91 ? 10.520 -4.414 -5.969 1.00 98.69 91 LEU A CA 1
ATOM 694 C C . LEU A 1 91 ? 10.199 -4.037 -7.418 1.00 98.69 91 LEU A C 1
ATOM 696 O O . LEU A 1 91 ? 10.892 -4.457 -8.341 1.00 98.69 91 LEU A O 1
ATOM 700 N N . ILE A 1 92 ? 9.186 -3.197 -7.617 1.00 98.69 92 ILE A N 1
ATOM 701 C CA . ILE A 1 92 ? 8.774 -2.643 -8.911 1.00 98.69 92 ILE A CA 1
ATOM 702 C C . ILE A 1 92 ? 8.977 -1.134 -8.879 1.00 98.69 92 ILE A C 1
ATOM 704 O O . ILE A 1 92 ? 8.596 -0.467 -7.921 1.00 98.69 92 ILE A O 1
ATOM 708 N N . GLY A 1 93 ? 9.517 -0.571 -9.950 1.00 98.00 93 GLY A N 1
ATOM 709 C CA . GLY A 1 93 ? 9.597 0.873 -10.104 1.00 98.00 93 GLY A CA 1
ATOM 710 C C . GLY A 1 93 ? 10.279 1.253 -11.400 1.00 98.00 93 GLY A C 1
ATOM 711 O O . GLY A 1 93 ? 10.323 0.473 -12.348 1.00 98.00 93 GLY A O 1
ATOM 712 N N . ARG A 1 94 ? 10.831 2.459 -11.457 1.00 96.19 94 ARG A N 1
ATOM 713 C CA . ARG A 1 94 ? 11.585 2.921 -12.625 1.00 96.19 94 ARG A CA 1
ATOM 714 C C . ARG A 1 94 ? 13.050 3.084 -12.265 1.00 96.19 94 ARG A C 1
ATOM 716 O O . ARG A 1 94 ? 13.366 3.508 -11.154 1.00 96.19 94 ARG A O 1
ATOM 723 N N . ARG A 1 95 ? 13.940 2.794 -13.215 1.00 95.19 95 ARG A N 1
ATOM 724 C CA . ARG A 1 95 ? 15.341 3.208 -13.087 1.00 95.19 95 ARG A CA 1
ATOM 725 C C . ARG A 1 95 ? 15.426 4.723 -12.948 1.00 95.19 95 ARG A C 1
ATOM 727 O O . ARG A 1 95 ? 14.584 5.464 -13.468 1.00 95.19 95 ARG A O 1
ATOM 734 N N . TRP A 1 96 ? 16.469 5.187 -12.286 1.00 93.06 96 TRP A N 1
ATOM 735 C CA . TRP A 1 96 ? 16.716 6.594 -12.092 1.00 93.06 96 TRP A CA 1
ATOM 736 C C . TRP A 1 96 ? 16.962 7.302 -13.426 1.00 93.06 96 TRP A C 1
ATOM 738 O O . TRP A 1 96 ? 17.714 6.862 -14.302 1.00 93.06 96 TRP A O 1
ATOM 748 N N . ARG A 1 97 ? 16.323 8.462 -13.561 1.00 89.88 97 ARG A N 1
ATOM 749 C CA . ARG A 1 97 ? 16.528 9.415 -14.645 1.00 89.88 97 ARG A CA 1
ATOM 750 C C . ARG A 1 97 ? 16.543 10.810 -14.057 1.00 89.88 97 ARG A C 1
ATOM 752 O O . ARG A 1 97 ? 15.708 11.134 -13.219 1.00 89.88 97 ARG A O 1
ATOM 759 N N . ARG A 1 98 ? 17.405 11.674 -14.596 1.00 90.62 98 ARG A N 1
ATOM 760 C CA . ARG A 1 98 ? 17.358 13.114 -14.303 1.00 90.62 98 ARG A CA 1
ATOM 761 C C . ARG A 1 98 ? 15.988 13.720 -14.638 1.00 90.62 98 ARG A C 1
ATOM 763 O O . ARG A 1 98 ? 15.508 14.570 -13.899 1.00 90.62 98 ARG A O 1
ATOM 770 N N . THR A 1 99 ? 15.379 13.261 -15.732 1.00 91.94 99 THR A N 1
ATOM 771 C CA . THR A 1 99 ? 14.022 13.632 -16.147 1.00 91.94 99 THR A CA 1
ATOM 772 C C . THR A 1 99 ? 13.231 12.351 -16.408 1.00 91.94 99 THR A C 1
ATOM 774 O O . THR A 1 99 ? 13.397 11.754 -17.474 1.00 91.94 99 THR A O 1
ATOM 777 N N . PRO A 1 100 ? 12.423 11.881 -15.444 1.00 90.38 100 PRO A N 1
ATOM 778 C CA . PRO A 1 100 ? 11.583 10.702 -15.630 1.00 90.38 100 PRO A CA 1
ATOM 779 C C . PRO A 1 100 ? 10.555 10.909 -16.747 1.00 90.38 100 PRO A C 1
ATOM 781 O O . PRO A 1 100 ? 10.042 12.014 -16.929 1.00 90.38 100 PRO A O 1
ATOM 784 N N . ALA A 1 101 ? 10.223 9.839 -17.472 1.00 92.88 101 ALA A N 1
ATOM 785 C CA . ALA A 1 101 ? 9.137 9.873 -18.445 1.00 92.88 101 ALA A CA 1
ATOM 786 C C . ALA A 1 101 ? 7.808 10.255 -17.769 1.00 92.88 101 ALA A C 1
ATOM 788 O O . ALA A 1 101 ? 7.460 9.724 -16.711 1.00 92.88 101 ALA A O 1
ATOM 789 N N . ALA A 1 102 ? 7.056 11.165 -18.386 1.00 93.50 102 ALA A N 1
ATOM 790 C CA . ALA A 1 102 ? 5.729 11.534 -17.906 1.00 93.50 102 ALA A CA 1
ATOM 791 C C . ALA A 1 102 ? 4.709 10.401 -18.128 1.00 93.50 102 ALA A C 1
ATOM 793 O O . ALA A 1 102 ? 4.864 9.577 -19.030 1.00 93.50 102 ALA A O 1
ATOM 794 N N . GLY A 1 103 ? 3.639 10.404 -17.330 1.00 94.38 103 GLY A N 1
ATOM 795 C CA . GLY A 1 103 ? 2.57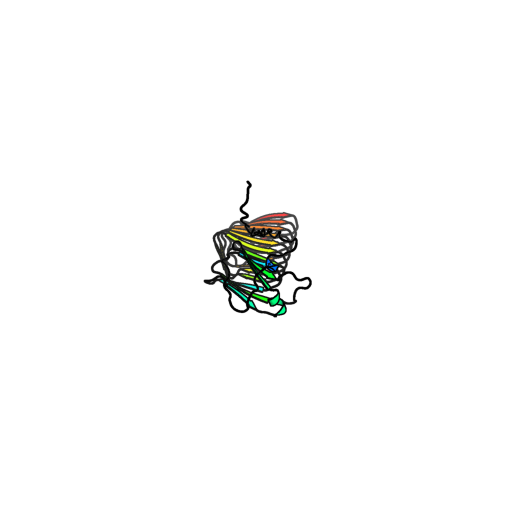3 9.400 -17.377 1.00 94.38 103 GLY A CA 1
ATOM 796 C C . GLY A 1 103 ? 2.836 8.192 -16.479 1.00 94.38 103 GLY A C 1
ATOM 797 O O . GLY A 1 103 ? 3.815 8.166 -15.732 1.00 94.38 103 GLY A O 1
ATOM 798 N N . THR A 1 104 ? 1.951 7.199 -16.556 1.00 97.06 104 THR A N 1
ATOM 799 C CA . THR A 1 104 ? 1.975 5.964 -15.758 1.00 97.06 104 THR A CA 1
ATOM 800 C C . THR A 1 104 ? 1.922 4.730 -16.660 1.00 97.06 104 THR A C 1
ATOM 802 O O . THR A 1 104 ? 1.477 4.792 -17.811 1.00 97.06 104 THR A O 1
ATOM 805 N N . ALA A 1 105 ? 2.413 3.606 -16.148 1.00 98.19 105 ALA A N 1
ATOM 806 C CA . ALA A 1 105 ? 2.213 2.276 -16.701 1.00 98.19 105 ALA A CA 1
ATOM 807 C C . ALA A 1 105 ? 1.290 1.456 -15.792 1.00 98.19 105 ALA A C 1
ATOM 809 O O . ALA A 1 105 ? 1.202 1.691 -14.587 1.00 98.19 105 ALA A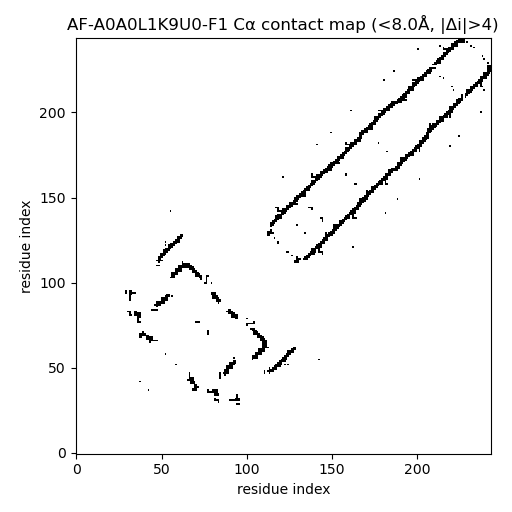 O 1
ATOM 810 N N . ARG A 1 106 ? 0.637 0.462 -16.395 1.00 98.75 106 ARG A N 1
ATOM 811 C CA . ARG A 1 106 ? -0.132 -0.581 -15.716 1.00 98.75 106 ARG A CA 1
ATOM 812 C C . ARG A 1 106 ? 0.740 -1.825 -15.622 1.00 98.75 106 ARG A C 1
ATOM 814 O O . ARG A 1 106 ? 1.119 -2.386 -16.651 1.00 98.75 106 ARG A O 1
ATOM 821 N N . ILE A 1 107 ? 1.016 -2.274 -14.409 1.00 98.81 107 ILE A N 1
ATOM 822 C CA . ILE A 1 107 ? 1.767 -3.489 -14.111 1.00 98.81 107 ILE A CA 1
ATOM 823 C C . ILE A 1 107 ? 0.808 -4.504 -13.504 1.00 98.81 107 ILE A C 1
ATOM 825 O O . ILE A 1 107 ? 0.033 -4.194 -12.601 1.00 98.81 107 ILE A O 1
ATOM 829 N N . GLU A 1 108 ? 0.861 -5.727 -14.008 1.00 98.88 108 GLU A N 1
ATOM 830 C CA . GLU A 1 108 ? 0.081 -6.844 -13.496 1.00 98.88 108 GLU A CA 1
ATOM 831 C C . GLU A 1 108 ? 1.030 -7.922 -12.988 1.00 98.88 108 GLU A C 1
ATOM 833 O O . GLU A 1 108 ? 1.978 -8.319 -13.672 1.00 98.88 108 GLU A O 1
ATOM 838 N N . VAL A 1 109 ? 0.756 -8.395 -11.780 1.00 98.81 109 VAL A N 1
ATOM 839 C CA . VAL A 1 109 ? 1.543 -9.402 -11.075 1.00 98.81 109 VAL A CA 1
ATOM 840 C C . VAL A 1 109 ? 0.615 -10.544 -10.687 1.00 98.81 109 VAL A C 1
ATOM 842 O O . VAL A 1 109 ? -0.524 -10.324 -10.275 1.00 98.81 109 VAL A O 1
ATOM 845 N N . SER A 1 110 ? 1.104 -11.772 -10.805 1.00 98.56 110 SER A N 1
ATOM 846 C CA . SER A 1 110 ? 0.429 -12.958 -10.287 1.00 98.56 110 SER A CA 1
ATOM 847 C C . SER A 1 110 ? 1.346 -13.660 -9.297 1.00 98.56 110 SER A C 1
ATOM 849 O O . SER A 1 110 ? 2.542 -13.777 -9.569 1.00 98.56 110 SER A O 1
ATOM 851 N N . ALA A 1 111 ? 0.800 -14.084 -8.158 1.00 97.88 111 ALA A N 1
ATOM 852 C CA . ALA A 1 111 ? 1.518 -14.841 -7.137 1.00 97.88 111 ALA A CA 1
ATOM 853 C C . ALA A 1 111 ? 0.548 -15.717 -6.314 1.00 97.88 111 ALA A C 1
ATOM 855 O O . ALA A 1 111 ? -0.619 -15.342 -6.173 1.00 97.88 111 ALA A O 1
ATOM 856 N N . PRO A 1 112 ? 0.997 -16.848 -5.736 1.00 95.94 112 PRO A N 1
ATOM 857 C CA . PRO A 1 112 ? 0.147 -17.712 -4.906 1.00 95.94 112 PRO A CA 1
ATOM 858 C C . PRO A 1 112 ? -0.317 -17.103 -3.585 1.00 95.94 112 PRO A C 1
ATOM 860 O O . PRO A 1 112 ? -1.466 -17.310 -3.195 1.00 95.94 112 PRO A O 1
ATOM 863 N N . ALA A 1 113 ? 0.564 -16.379 -2.893 1.00 93.00 113 ALA A N 1
ATOM 864 C CA . ALA A 1 113 ? 0.267 -15.768 -1.604 1.00 93.00 113 ALA A CA 1
ATOM 865 C C . ALA A 1 113 ? 1.127 -14.520 -1.391 1.00 93.00 113 ALA A C 1
ATOM 867 O O . ALA A 1 113 ? 2.337 -14.558 -1.617 1.00 93.00 113 ALA A O 1
ATOM 868 N N . ILE A 1 114 ? 0.502 -13.445 -0.914 1.00 98.25 114 ILE A N 1
ATOM 869 C CA . ILE A 1 114 ? 1.166 -12.202 -0.516 1.00 98.25 114 ILE A CA 1
ATOM 870 C C . ILE A 1 114 ? 0.929 -11.986 0.975 1.00 98.25 114 ILE A C 1
ATOM 872 O O . ILE A 1 114 ? -0.173 -12.186 1.479 1.00 98.25 114 ILE A O 1
ATOM 876 N N . ARG A 1 115 ? 1.974 -11.562 1.683 1.00 98.12 115 ARG A N 1
ATOM 877 C CA . ARG A 1 115 ? 1.945 -11.252 3.121 1.00 98.12 115 ARG A CA 1
ATOM 878 C C . ARG A 1 115 ? 2.259 -9.795 3.406 1.00 98.12 115 ARG A C 1
ATOM 880 O O . ARG A 1 115 ? 1.854 -9.269 4.445 1.00 98.12 115 ARG A O 1
ATOM 887 N N . ARG A 1 116 ? 3.029 -9.151 2.527 1.00 98.62 116 ARG A N 1
ATOM 888 C CA . ARG A 1 116 ? 3.511 -7.784 2.724 1.00 98.62 116 ARG A CA 1
ATOM 889 C C . ARG A 1 116 ? 3.302 -6.957 1.462 1.00 98.62 116 ARG A C 1
ATOM 891 O O . ARG A 1 116 ? 3.602 -7.403 0.359 1.00 98.62 116 ARG A O 1
ATOM 898 N N . ALA A 1 117 ? 2.771 -5.757 1.633 1.00 98.69 117 ALA A N 1
ATOM 899 C CA . ALA A 1 117 ? 2.564 -4.807 0.555 1.00 98.69 117 ALA A CA 1
ATOM 900 C C . ALA A 1 117 ? 3.051 -3.427 0.990 1.00 98.69 117 ALA A C 1
ATOM 902 O O . ALA A 1 117 ? 2.650 -2.931 2.047 1.00 98.69 117 ALA A O 1
ATOM 903 N N . HIS A 1 118 ? 3.893 -2.797 0.176 1.00 98.81 118 HIS A N 1
ATOM 904 C CA . HIS A 1 118 ? 4.420 -1.463 0.442 1.00 98.81 118 HIS A CA 1
ATOM 905 C C . HIS A 1 118 ? 4.330 -0.587 -0.804 1.00 98.81 118 HIS A C 1
ATOM 907 O O . HIS A 1 118 ? 4.886 -0.891 -1.853 1.00 98.81 118 HIS A O 1
ATOM 913 N N . LEU A 1 119 ? 3.641 0.540 -0.678 1.00 98.75 119 LEU A N 1
ATOM 914 C CA . LEU A 1 119 ? 3.651 1.611 -1.659 1.00 98.75 119 LEU A CA 1
ATOM 915 C C . LEU A 1 119 ? 4.592 2.727 -1.199 1.00 98.75 119 LEU A C 1
ATOM 917 O O . LEU A 1 119 ? 4.318 3.403 -0.211 1.00 98.75 119 LEU A O 1
ATOM 921 N N . ALA A 1 120 ? 5.672 2.951 -1.936 1.00 98.25 120 ALA A N 1
ATOM 922 C CA . ALA A 1 120 ? 6.622 4.037 -1.746 1.00 98.25 120 ALA A CA 1
ATOM 923 C C . ALA A 1 120 ? 6.543 5.025 -2.925 1.00 98.25 120 ALA A C 1
ATOM 925 O O . ALA A 1 120 ? 7.269 4.907 -3.912 1.00 98.25 120 ALA A O 1
ATOM 926 N N . GLY A 1 121 ? 5.651 6.012 -2.845 1.00 96.62 121 GLY A N 1
ATOM 927 C CA . GLY A 1 121 ? 5.474 7.009 -3.901 1.00 96.62 121 GLY A CA 1
ATOM 928 C C . GLY A 1 121 ? 4.052 7.551 -4.008 1.00 96.62 121 GLY A C 1
ATOM 929 O O . GLY A 1 121 ? 3.355 7.715 -3.006 1.00 96.62 121 GLY A O 1
ATOM 930 N N . SER A 1 122 ? 3.642 7.874 -5.233 1.00 97.56 122 SER A N 1
ATOM 931 C CA . SER A 1 122 ? 2.350 8.497 -5.559 1.00 97.56 122 SER A CA 1
ATOM 932 C C . SER A 1 122 ? 1.460 7.629 -6.451 1.00 97.56 122 SER A C 1
ATOM 934 O O . SER A 1 122 ? 0.443 8.110 -6.938 1.00 97.56 122 SER A O 1
ATOM 936 N N . GLY A 1 123 ? 1.881 6.393 -6.732 1.00 98.06 123 GLY A N 1
ATOM 937 C CA . GLY A 1 123 ? 1.155 5.457 -7.586 1.00 98.06 123 GLY A CA 1
ATOM 938 C C . GLY A 1 123 ? -0.007 4.767 -6.878 1.00 98.06 123 GLY A C 1
ATOM 939 O O . GLY A 1 123 ? -0.451 5.182 -5.804 1.00 98.06 123 GLY A O 1
ATOM 940 N N . ARG A 1 124 ? -0.470 3.670 -7.474 1.00 98.88 124 ARG A N 1
ATOM 941 C CA . ARG A 1 124 ? -1.536 2.824 -6.932 1.00 98.88 124 ARG A CA 1
ATOM 942 C C . ARG A 1 124 ? -1.056 1.389 -6.824 1.00 98.88 124 ARG A C 1
ATOM 944 O O . ARG A 1 124 ? -0.597 0.820 -7.809 1.00 98.88 124 ARG A O 1
ATOM 951 N N . LEU A 1 125 ? -1.220 0.779 -5.656 1.00 98.88 125 LEU A N 1
ATOM 952 C CA . LEU A 1 125 ? -0.950 -0.642 -5.449 1.00 98.88 125 LEU A CA 1
ATOM 953 C C . LEU A 1 125 ? -2.233 -1.337 -4.995 1.00 98.88 125 LEU A C 1
ATOM 955 O O . LEU A 1 125 ? -2.759 -1.044 -3.927 1.00 98.88 125 LEU A O 1
ATOM 959 N N . THR A 1 126 ? -2.748 -2.243 -5.822 1.00 98.88 126 THR A N 1
ATOM 960 C CA . THR A 1 126 ? -3.920 -3.070 -5.503 1.00 98.88 126 THR A CA 1
ATOM 961 C C . THR A 1 126 ? -3.489 -4.516 -5.308 1.00 98.88 126 THR A C 1
ATOM 963 O O . THR A 1 126 ? -2.875 -5.095 -6.203 1.00 98.88 126 THR A O 1
ATOM 966 N N . ILE A 1 127 ? -3.817 -5.097 -4.159 1.00 98.69 127 ILE A N 1
ATOM 967 C CA . ILE A 1 127 ? -3.566 -6.498 -3.819 1.00 98.69 127 ILE A CA 1
ATOM 968 C C . ILE A 1 127 ? -4.917 -7.196 -3.649 1.00 98.69 127 ILE A C 1
ATOM 970 O O . ILE A 1 127 ? -5.719 -6.786 -2.810 1.00 98.69 127 ILE A O 1
ATOM 974 N N . SER A 1 128 ? -5.176 -8.253 -4.417 1.00 98.31 128 SER A N 1
ATOM 975 C CA . SER A 1 128 ? -6.424 -9.016 -4.281 1.00 98.31 128 SER A CA 1
ATOM 976 C C . SER A 1 128 ? -6.524 -9.717 -2.926 1.00 98.31 128 SER A C 1
ATOM 978 O O . SER A 1 128 ? -7.568 -9.665 -2.279 1.00 98.31 128 SER A O 1
ATOM 980 N N . ASP A 1 129 ? -5.427 -10.330 -2.478 1.00 97.62 129 ASP A N 1
ATOM 981 C CA . ASP A 1 129 ? -5.402 -11.201 -1.306 1.00 97.62 129 ASP A CA 1
ATOM 982 C C . ASP A 1 129 ? -4.134 -11.002 -0.481 1.00 97.62 129 ASP A C 1
ATOM 984 O O . ASP A 1 129 ? -3.022 -11.002 -1.016 1.00 97.62 129 ASP A O 1
ATOM 988 N N . LEU A 1 130 ? -4.312 -10.845 0.829 1.00 98.00 130 LEU A N 1
ATOM 989 C CA . LEU A 1 130 ? -3.233 -10.822 1.805 1.00 98.00 130 LEU A CA 1
ATOM 990 C C . LEU A 1 130 ? -3.534 -11.843 2.905 1.00 98.00 130 LEU A C 1
ATOM 992 O O . LEU A 1 130 ? -4.395 -11.615 3.758 1.00 98.00 130 LEU A O 1
ATOM 996 N N . ASP A 1 131 ? -2.800 -12.954 2.884 1.00 95.56 131 ASP A N 1
ATOM 997 C CA . ASP A 1 131 ? -3.073 -14.155 3.677 1.00 95.56 131 ASP A CA 1
ATOM 998 C C . ASP A 1 131 ? -1.862 -14.575 4.521 1.00 95.56 131 ASP A C 1
ATOM 1000 O O . ASP A 1 131 ? -0.714 -14.509 4.079 1.00 95.56 131 ASP A O 1
ATOM 1004 N N . GLY A 1 132 ? -2.107 -15.103 5.721 1.00 94.50 132 GLY A N 1
ATOM 1005 C CA . GLY A 1 132 ? -1.073 -15.714 6.564 1.00 94.50 132 GLY A CA 1
ATOM 1006 C C . GLY A 1 132 ? -1.282 -15.468 8.054 1.00 94.50 132 GLY A C 1
ATOM 1007 O O . GLY A 1 132 ? -2.277 -14.902 8.480 1.00 94.50 132 GLY A O 1
ATOM 1008 N N . GLU A 1 133 ? -0.333 -15.869 8.896 1.00 96.38 133 GLU A N 1
ATOM 1009 C CA . GLU A 1 133 ? -0.432 -15.571 10.335 1.00 96.38 133 GLU A CA 1
ATOM 1010 C C . GLU A 1 133 ? -0.255 -14.076 10.622 1.00 96.38 133 GLU A C 1
ATOM 1012 O O . GLU A 1 133 ? -0.928 -13.507 11.485 1.00 96.38 133 GLU A O 1
ATOM 1017 N N . THR A 1 134 ? 0.639 -13.430 9.869 1.00 97.62 134 THR A N 1
ATOM 1018 C CA . THR A 1 134 ? 0.937 -12.004 9.985 1.00 97.62 134 THR A CA 1
ATOM 1019 C C . THR A 1 134 ? 0.915 -11.335 8.618 1.00 97.62 134 THR A C 1
ATOM 1021 O O . THR A 1 134 ? 1.398 -11.895 7.634 1.00 97.62 134 THR A O 1
ATOM 1024 N N . GLY A 1 135 ? 0.357 -10.129 8.579 1.00 98.31 135 GLY A N 1
ATOM 1025 C CA . GLY A 1 135 ? 0.234 -9.298 7.393 1.00 98.31 135 GLY A CA 1
ATOM 1026 C C . GLY A 1 135 ? 0.799 -7.902 7.611 1.00 98.31 135 GLY A C 1
ATOM 1027 O O . GLY A 1 135 ? 0.688 -7.352 8.713 1.00 98.31 135 GLY A O 1
ATOM 1028 N N . ARG A 1 136 ? 1.390 -7.309 6.570 1.00 98.75 136 ARG A N 1
ATOM 1029 C CA . ARG A 1 136 ? 1.865 -5.916 6.600 1.00 98.75 136 ARG A CA 1
ATOM 1030 C C . ARG A 1 136 ? 1.395 -5.140 5.377 1.00 98.75 136 ARG A C 1
ATOM 1032 O O . ARG A 1 136 ? 1.576 -5.586 4.250 1.00 98.75 136 ARG A O 1
ATOM 1039 N N . ALA A 1 137 ? 0.849 -3.959 5.616 1.00 98.69 137 ALA A N 1
ATOM 1040 C CA . ALA A 1 137 ? 0.431 -3.008 4.601 1.00 98.69 137 ALA A CA 1
ATOM 1041 C C . ALA A 1 137 ? 1.065 -1.652 4.926 1.00 98.69 137 ALA A C 1
ATOM 1043 O O . ALA A 1 137 ? 0.918 -1.153 6.042 1.00 98.69 137 ALA A O 1
ATOM 1044 N N . ALA A 1 138 ? 1.791 -1.060 3.983 1.00 98.81 138 ALA A N 1
ATOM 1045 C CA . ALA A 1 138 ? 2.498 0.195 4.201 1.00 98.81 138 ALA A CA 1
ATOM 1046 C C . ALA A 1 138 ? 2.314 1.170 3.035 1.00 98.81 138 ALA A C 1
ATOM 1048 O O . ALA A 1 138 ? 2.417 0.791 1.871 1.00 98.81 138 ALA A O 1
ATOM 1049 N N . VAL A 1 139 ? 2.112 2.444 3.356 1.00 98.75 139 VAL A N 1
ATOM 1050 C CA . VAL A 1 139 ? 2.150 3.570 2.417 1.00 98.75 139 VAL A CA 1
ATOM 1051 C C . VAL A 1 139 ? 3.196 4.566 2.904 1.00 98.75 139 VAL A C 1
ATOM 1053 O O . VAL A 1 139 ? 3.251 4.921 4.080 1.00 98.75 139 VAL A O 1
ATOM 1056 N N . SER A 1 140 ? 4.071 4.994 2.006 1.00 98.31 140 SER A N 1
ATOM 1057 C CA . SER A 1 140 ? 5.101 6.007 2.220 1.00 98.31 140 SER A CA 1
ATOM 1058 C C . SER A 1 140 ? 5.075 6.970 1.039 1.00 98.31 140 SER A C 1
ATOM 1060 O O . SER A 1 140 ? 5.654 6.691 -0.008 1.00 98.31 140 SER A O 1
ATOM 1062 N N . GLY A 1 141 ? 4.358 8.082 1.183 1.00 96.75 141 GLY A N 1
ATOM 1063 C CA . GLY A 1 141 ? 4.117 9.034 0.101 1.00 96.75 141 GLY A CA 1
ATOM 1064 C C . GLY A 1 141 ? 2.671 9.518 0.064 1.00 96.75 141 GLY A C 1
ATOM 1065 O O . GLY A 1 141 ? 2.067 9.738 1.114 1.00 96.75 141 GLY A O 1
ATOM 1066 N N . SER A 1 142 ? 2.142 9.695 -1.146 1.00 98.12 142 SER A N 1
ATOM 1067 C CA . SER A 1 142 ? 0.820 10.294 -1.406 1.00 98.12 142 SER A CA 1
ATOM 1068 C C . SER A 1 142 ? -0.066 9.431 -2.309 1.00 98.12 142 SER A C 1
ATOM 1070 O O . SER A 1 142 ? -1.054 9.921 -2.841 1.00 98.12 142 SER A O 1
ATOM 1072 N N . GLY A 1 143 ? 0.339 8.186 -2.564 1.00 98.31 143 GLY A N 1
ATOM 1073 C CA . GLY A 1 143 ? -0.410 7.255 -3.402 1.00 98.31 143 GLY A CA 1
ATOM 1074 C C . GLY A 1 143 ? -1.494 6.498 -2.635 1.00 98.31 143 GLY A C 1
ATOM 1075 O O . GLY A 1 143 ? -1.756 6.783 -1.468 1.00 98.31 143 GLY A O 1
ATOM 1076 N N . GLU A 1 144 ? -2.087 5.501 -3.285 1.00 98.81 144 GLU A N 1
ATOM 1077 C CA . GLU A 1 144 ? -3.170 4.692 -2.718 1.00 98.81 144 GLU A CA 1
ATOM 1078 C C . GLU A 1 144 ? -2.815 3.198 -2.690 1.00 98.81 144 GLU A C 1
ATOM 1080 O O . GLU A 1 144 ? -2.471 2.604 -3.718 1.00 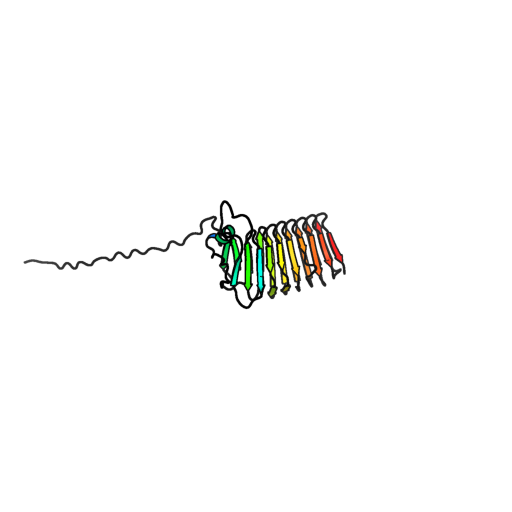98.81 144 GLU A O 1
ATOM 1085 N N . LEU A 1 145 ? -2.938 2.576 -1.516 1.00 98.88 145 LEU A N 1
ATOM 1086 C CA . LEU A 1 145 ? -2.853 1.126 -1.340 1.00 98.88 145 LEU A CA 1
ATOM 1087 C C . LEU A 1 145 ? -4.252 0.554 -1.097 1.00 98.88 145 LEU A C 1
ATOM 1089 O O . LEU A 1 145 ? -4.911 0.929 -0.131 1.00 98.88 145 LEU A O 1
ATOM 1093 N N . ALA A 1 146 ? -4.680 -0.405 -1.911 1.00 98.88 146 ALA A N 1
ATOM 1094 C CA . ALA A 1 146 ? -5.928 -1.135 -1.714 1.00 98.88 146 ALA A CA 1
ATOM 1095 C C . ALA A 1 146 ? -5.653 -2.631 -1.537 1.00 98.88 146 ALA A C 1
ATOM 1097 O O . ALA A 1 146 ? -4.960 -3.235 -2.354 1.00 98.88 146 ALA A O 1
ATOM 1098 N N . ILE A 1 147 ? -6.213 -3.236 -0.489 1.00 98.69 147 ILE A N 1
ATOM 1099 C CA . ILE A 1 147 ? -6.188 -4.686 -0.277 1.00 98.69 147 ILE A CA 1
ATOM 1100 C C . ILE A 1 147 ? -7.624 -5.186 -0.171 1.00 98.69 147 ILE A C 1
ATOM 1102 O O . ILE A 1 147 ? -8.352 -4.815 0.752 1.00 98.69 147 ILE A O 1
ATOM 1106 N N . GLU A 1 148 ? -8.035 -5.998 -1.142 1.00 98.38 148 GLU A N 1
ATOM 1107 C CA . GLU A 1 148 ? -9.438 -6.388 -1.323 1.00 98.38 148 GLU A CA 1
ATOM 1108 C C . GLU A 1 148 ? -9.876 -7.471 -0.332 1.00 98.38 148 GLU A C 1
ATOM 1110 O O . GLU A 1 148 ? -11.021 -7.460 0.126 1.00 98.38 148 GLU A O 1
ATOM 1115 N N . ARG A 1 149 ? -8.982 -8.409 0.007 1.00 98.12 149 ARG A N 1
ATOM 1116 C CA . ARG A 1 149 ? -9.250 -9.488 0.963 1.00 98.12 149 ARG A CA 1
ATOM 1117 C C . ARG A 1 149 ? -8.046 -9.747 1.859 1.00 98.12 149 ARG A C 1
ATOM 1119 O O . ARG A 1 149 ? -7.067 -10.366 1.466 1.00 98.12 149 ARG A O 1
ATOM 1126 N N . VAL A 1 150 ? -8.142 -9.305 3.102 1.00 98.62 150 VAL A N 1
ATOM 1127 C CA . VAL A 1 150 ? -7.203 -9.649 4.168 1.00 98.62 150 VAL A CA 1
ATOM 1128 C C . VAL A 1 150 ? -7.728 -10.863 4.931 1.00 98.62 150 VAL A C 1
ATOM 1130 O O . VAL A 1 150 ? -8.888 -10.883 5.347 1.00 98.62 150 VAL A O 1
ATOM 1133 N N . HIS A 1 151 ? -6.874 -11.852 5.167 1.00 98.06 151 HIS A N 1
ATOM 1134 C CA . HIS A 1 151 ? -7.134 -12.964 6.077 1.00 98.06 151 HIS A CA 1
ATOM 1135 C C . HIS A 1 151 ? -5.870 -13.249 6.887 1.00 98.06 151 HIS A C 1
ATOM 1137 O O . HIS A 1 151 ? -5.022 -14.053 6.497 1.00 98.06 151 HIS A O 1
ATOM 1143 N N . VAL A 1 152 ? -5.732 -12.578 8.034 1.00 98.38 152 VAL A N 1
ATOM 1144 C CA . VAL A 1 152 ? -4.551 -12.759 8.887 1.00 98.38 152 VAL A CA 1
ATOM 1145 C C . VAL A 1 152 ? -4.863 -12.853 10.371 1.00 98.38 152 VAL A C 1
ATOM 1147 O O . VAL A 1 152 ? -5.871 -12.345 10.848 1.00 98.38 152 VAL A O 1
ATOM 1150 N N . GLY A 1 153 ? -3.967 -13.461 11.145 1.00 98.38 153 GLY A N 1
ATOM 1151 C CA . GLY A 1 153 ? -4.031 -13.372 12.605 1.00 98.38 153 GLY A CA 1
ATOM 1152 C C . GLY A 1 153 ? -3.720 -11.952 13.085 1.00 98.38 153 GLY A C 1
ATOM 1153 O O . GLY A 1 153 ? -4.488 -11.351 13.837 1.00 98.38 153 GLY A O 1
ATOM 1154 N N . ARG A 1 154 ? -2.606 -11.380 12.616 1.00 98.56 154 ARG A N 1
ATOM 1155 C CA . ARG A 1 154 ? -2.154 -10.032 12.992 1.00 98.56 154 ARG A CA 1
ATOM 1156 C C . ARG A 1 154 ? -1.896 -9.173 11.762 1.00 98.56 154 ARG A C 1
ATOM 1158 O O . ARG A 1 154 ? -1.103 -9.562 10.912 1.00 98.56 154 ARG A O 1
ATOM 1165 N N . LEU A 1 155 ? -2.494 -7.989 11.699 1.00 98.75 155 LEU A N 1
ATOM 1166 C CA . LEU A 1 155 ? -2.283 -7.025 10.620 1.00 98.75 155 LEU A CA 1
ATOM 1167 C C . LEU A 1 155 ? -1.576 -5.774 11.141 1.00 98.75 155 LEU A C 1
ATOM 1169 O O . LEU A 1 155 ? -2.046 -5.156 12.092 1.00 98.75 155 LEU A O 1
ATOM 1173 N N . ALA A 1 156 ? -0.482 -5.373 10.497 1.00 98.75 156 ALA A N 1
ATOM 1174 C CA . ALA A 1 156 ? 0.148 -4.074 10.715 1.00 98.75 156 ALA A CA 1
ATOM 1175 C C . ALA A 1 156 ? -0.088 -3.170 9.496 1.00 98.75 156 ALA A C 1
ATOM 1177 O O . ALA A 1 156 ? 0.383 -3.475 8.401 1.00 98.75 156 ALA A O 1
ATOM 1178 N N . ALA A 1 157 ? -0.801 -2.065 9.695 1.00 98.62 157 ALA A N 1
ATOM 1179 C CA . ALA A 1 157 ? -1.087 -1.050 8.690 1.00 98.62 157 ALA A CA 1
ATOM 1180 C C . ALA A 1 157 ? -0.339 0.245 9.034 1.00 98.62 157 ALA A C 1
ATOM 1182 O O . ALA A 1 157 ? -0.502 0.792 10.125 1.00 98.62 157 ALA A O 1
ATOM 1183 N N . LYS A 1 158 ? 0.493 0.741 8.116 1.00 98.75 158 LYS A N 1
ATOM 1184 C CA . LYS A 1 158 ? 1.298 1.950 8.317 1.00 98.75 158 LYS A CA 1
ATOM 1185 C C . LYS A 1 158 ? 1.098 2.951 7.186 1.00 98.75 158 LYS A C 1
ATOM 1187 O O . LYS A 1 158 ? 1.247 2.599 6.023 1.00 98.75 158 LYS A O 1
ATOM 1192 N N . ILE A 1 159 ? 0.856 4.209 7.527 1.00 98.62 159 ILE A N 1
ATOM 1193 C CA . ILE A 1 159 ? 0.800 5.329 6.586 1.00 98.62 159 ILE A CA 1
ATOM 1194 C C . ILE A 1 159 ? 1.799 6.385 7.052 1.00 98.62 159 ILE A C 1
ATOM 1196 O O . ILE A 1 159 ? 1.727 6.870 8.180 1.00 98.62 159 ILE A O 1
ATOM 1200 N N . ALA A 1 160 ? 2.746 6.735 6.188 1.00 98.19 160 ALA A N 1
ATOM 1201 C CA . ALA A 1 160 ? 3.675 7.839 6.382 1.00 98.19 160 ALA A CA 1
ATOM 1202 C C . ALA A 1 160 ? 3.556 8.808 5.197 1.00 98.19 160 ALA A C 1
ATOM 1204 O O . ALA A 1 160 ? 3.912 8.461 4.070 1.00 98.19 160 ALA A O 1
ATOM 1205 N N . GLY A 1 161 ? 3.056 10.018 5.447 1.00 96.75 161 GLY A N 1
ATOM 1206 C CA . GLY A 1 161 ? 2.768 11.014 4.412 1.00 96.75 161 GLY A CA 1
ATOM 1207 C C . GLY A 1 161 ? 1.277 11.334 4.305 1.00 96.75 161 GLY A C 1
ATOM 1208 O O . GLY A 1 161 ? 0.598 11.476 5.322 1.00 96.75 161 GLY A O 1
ATOM 1209 N N . SER A 1 162 ? 0.789 11.471 3.075 1.00 97.88 162 SER A N 1
ATOM 1210 C CA . SER A 1 162 ? -0.576 11.925 2.765 1.00 97.88 162 SER A CA 1
ATOM 1211 C C . SER A 1 162 ? -1.349 10.940 1.887 1.00 97.88 162 SER A C 1
ATOM 1213 O O . SER A 1 162 ? -2.340 11.325 1.283 1.00 97.88 162 SER A O 1
ATOM 1215 N N . GLY A 1 163 ? -0.843 9.716 1.732 1.00 97.31 163 GLY A N 1
ATOM 1216 C CA . GLY A 1 163 ? -1.476 8.681 0.923 1.00 97.31 163 GLY A CA 1
ATOM 1217 C C . GLY A 1 163 ? -2.542 7.908 1.687 1.00 97.31 163 GLY A C 1
ATOM 1218 O O . GLY A 1 163 ? -2.536 7.883 2.916 1.00 97.31 163 GLY A O 1
ATOM 1219 N N . ASP A 1 164 ? -3.402 7.225 0.945 1.00 98.38 164 ASP A N 1
ATOM 1220 C CA . ASP A 1 164 ? -4.569 6.540 1.486 1.00 98.38 164 ASP A CA 1
ATOM 1221 C C . ASP A 1 164 ? -4.394 5.024 1.474 1.00 98.38 164 ASP A C 1
ATOM 1223 O O . ASP A 1 164 ? -3.725 4.441 0.611 1.00 98.38 164 ASP A O 1
ATOM 1227 N N . MET A 1 165 ? -5.033 4.363 2.433 1.00 98.75 165 MET A N 1
ATOM 1228 C CA . MET A 1 165 ? -5.067 2.911 2.513 1.00 98.75 165 MET A CA 1
ATOM 1229 C C . MET A 1 165 ? -6.506 2.413 2.651 1.00 98.75 165 MET A C 1
ATOM 1231 O O . MET A 1 165 ? -7.234 2.804 3.563 1.00 98.75 165 MET A O 1
ATOM 1235 N N . ARG A 1 166 ? -6.913 1.510 1.757 1.00 98.81 166 ARG A N 1
ATOM 1236 C CA . ARG A 1 166 ? -8.209 0.824 1.784 1.00 98.81 166 ARG A CA 1
ATOM 1237 C C . ARG A 1 166 ? -8.005 -0.653 2.081 1.00 98.81 166 ARG A C 1
ATOM 1239 O O . ARG A 1 166 ? -7.292 -1.329 1.347 1.00 98.81 166 ARG A O 1
ATOM 1246 N N . LEU A 1 167 ? -8.646 -1.160 3.128 1.00 98.69 167 LEU A N 1
ATOM 1247 C CA . LEU A 1 167 ? -8.529 -2.556 3.549 1.00 98.69 167 LEU A CA 1
ATOM 1248 C C . LEU A 1 167 ? -9.918 -3.179 3.712 1.00 98.69 167 LEU A C 1
ATOM 1250 O O . LEU A 1 167 ? -10.831 -2.552 4.252 1.00 98.69 167 LEU A O 1
ATOM 1254 N N . ALA A 1 168 ? -10.070 -4.426 3.277 1.00 98.62 168 ALA A N 1
ATOM 1255 C CA . ALA A 1 168 ? -11.272 -5.227 3.481 1.00 98.62 168 ALA A CA 1
ATOM 1256 C C . ALA A 1 168 ? -10.901 -6.674 3.834 1.00 98.62 168 ALA A C 1
ATOM 1258 O O . ALA A 1 168 ? -9.858 -7.165 3.412 1.00 98.62 168 ALA A O 1
ATOM 1259 N N . GLY A 1 169 ? -11.733 -7.362 4.624 1.00 98.31 169 GLY A N 1
ATOM 1260 C CA . GLY A 1 169 ? -11.458 -8.734 5.068 1.00 98.31 169 GLY A CA 1
ATOM 1261 C C . GLY A 1 169 ? -11.540 -8.921 6.581 1.00 98.31 169 GLY A C 1
ATOM 1262 O O . GLY A 1 169 ? -12.446 -8.395 7.224 1.00 98.31 169 GLY A O 1
ATOM 1263 N N . ARG A 1 170 ? -10.651 -9.738 7.155 1.00 98.38 170 ARG A N 1
ATOM 1264 C CA . ARG A 1 170 ? -10.660 -10.125 8.572 1.00 98.38 170 ARG A CA 1
ATOM 1265 C C . ARG A 1 170 ? -9.255 -10.187 9.166 1.00 98.38 170 ARG A C 1
ATOM 1267 O O . ARG A 1 170 ? -8.335 -10.716 8.541 1.00 98.38 170 ARG A O 1
ATOM 1274 N N . ALA A 1 171 ? -9.120 -9.704 10.398 1.00 98.44 171 ALA A N 1
ATOM 1275 C CA . ALA A 1 171 ? -7.927 -9.897 11.214 1.00 98.44 171 ALA A CA 1
ATOM 1276 C C . ALA A 1 171 ? -8.289 -10.114 12.689 1.00 98.44 171 ALA A C 1
ATOM 1278 O O . ALA A 1 171 ? -9.226 -9.496 13.181 1.00 98.44 171 ALA A O 1
ATOM 1279 N N . ALA A 1 172 ? -7.553 -10.949 13.428 1.00 97.94 172 ALA A N 1
ATOM 1280 C CA . ALA A 1 172 ? -7.801 -11.066 14.871 1.00 97.94 172 ALA A CA 1
ATOM 1281 C C . ALA A 1 172 ? -7.315 -9.806 15.607 1.00 97.94 172 ALA A C 1
ATOM 1283 O O . ALA A 1 172 ? -8.062 -9.193 16.361 1.00 97.94 172 ALA A O 1
ATOM 1284 N N . SER A 1 173 ? -6.093 -9.352 15.325 1.00 98.25 173 SER A N 1
ATOM 1285 C CA . SER A 1 173 ? -5.570 -8.087 15.858 1.00 98.25 173 SER A CA 1
ATOM 1286 C C . SER A 1 173 ? -5.069 -7.173 14.747 1.00 98.25 173 SER A C 1
ATOM 1288 O O . SER A 1 173 ? -4.376 -7.644 13.841 1.00 98.25 173 SER A O 1
ATOM 1290 N N . MET A 1 174 ? -5.340 -5.876 14.850 1.00 98.50 174 MET A N 1
ATOM 1291 C CA . MET A 1 174 ? -4.860 -4.867 13.909 1.00 98.50 174 MET A CA 1
ATOM 1292 C C . MET A 1 174 ? -4.106 -3.755 14.634 1.00 98.50 174 MET A C 1
ATOM 1294 O O . MET A 1 174 ? -4.609 -3.176 15.592 1.00 98.50 174 MET A O 1
ATOM 1298 N N . GLN A 1 175 ? -2.913 -3.427 14.150 1.00 98.69 175 GLN A N 1
ATOM 1299 C CA . GLN A 1 175 ? -2.167 -2.250 14.574 1.00 98.69 175 GLN A CA 1
ATOM 1300 C C . GLN A 1 175 ? -2.124 -1.245 13.426 1.00 98.69 175 GLN A C 1
ATOM 1302 O O . GLN A 1 175 ? -1.695 -1.583 12.322 1.00 98.69 175 GLN A O 1
ATOM 1307 N N . VAL A 1 176 ? -2.547 -0.014 13.694 1.00 98.56 176 VAL A N 1
ATOM 1308 C CA . VAL A 1 176 ? -2.560 1.093 12.737 1.00 98.56 176 VAL A CA 1
ATOM 1309 C C . VAL A 1 176 ? -1.613 2.178 13.210 1.00 98.56 176 VAL A C 1
ATOM 1311 O O . VAL A 1 176 ? -1.712 2.642 14.343 1.00 98.56 176 VAL A O 1
ATOM 1314 N N . GLN A 1 177 ? -0.716 2.609 12.331 1.00 98.50 177 GLN A N 1
ATOM 1315 C CA . GLN A 1 177 ? 0.180 3.734 12.572 1.00 98.50 177 GLN A CA 1
ATOM 1316 C C . GLN A 1 177 ? 0.044 4.747 11.440 1.00 98.50 177 GLN A C 1
ATOM 1318 O O . GLN A 1 177 ? 0.371 4.438 10.296 1.00 98.50 177 GLN A O 1
ATOM 1323 N N . ILE A 1 178 ? -0.397 5.960 11.756 1.00 98.19 178 ILE A N 1
ATOM 1324 C CA . ILE A 1 178 ? -0.491 7.069 10.804 1.00 98.19 178 ILE A CA 1
ATOM 1325 C C . ILE A 1 178 ? 0.437 8.182 11.273 1.00 98.19 178 ILE A C 1
ATOM 1327 O O . ILE A 1 178 ? 0.296 8.690 12.382 1.00 98.19 178 ILE A O 1
ATOM 1331 N N . ALA A 1 179 ? 1.382 8.563 10.421 1.00 97.69 179 ALA A N 1
ATOM 1332 C CA . ALA A 1 179 ? 2.256 9.710 10.604 1.00 97.69 179 ALA A CA 1
ATOM 1333 C C . ALA A 1 179 ? 2.095 10.653 9.404 1.00 97.69 179 ALA A C 1
ATOM 1335 O O . ALA A 1 179 ? 2.666 10.415 8.336 1.00 97.69 179 ALA A O 1
ATOM 1336 N N . GLY A 1 180 ? 1.304 11.712 9.575 1.00 96.19 180 GLY A N 1
ATOM 1337 C CA . GLY A 1 180 ? 0.966 12.663 8.516 1.00 96.19 180 GLY A CA 1
ATOM 1338 C C . GLY A 1 180 ? -0.537 12.916 8.399 1.00 96.19 180 GLY A C 1
ATOM 1339 O O . GLY A 1 180 ? -1.228 13.075 9.408 1.00 96.19 180 GLY A O 1
ATOM 1340 N N . SER A 1 181 ? -1.025 12.989 7.164 1.00 97.25 181 SER A N 1
ATOM 1341 C CA . SER A 1 181 ? -2.396 13.409 6.834 1.00 97.25 181 SER A CA 1
ATOM 1342 C C . SER A 1 181 ? -3.155 12.404 5.969 1.00 97.25 181 SER A C 1
ATOM 1344 O O . SER A 1 181 ? -4.204 12.753 5.451 1.00 97.25 181 SER A O 1
ATOM 1346 N N . GLY A 1 182 ? -2.599 11.212 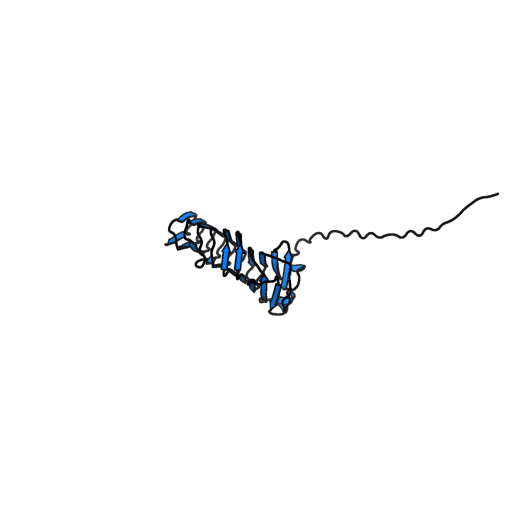5.751 1.00 96.50 182 GLY A N 1
ATOM 1347 C CA . GLY A 1 182 ? -3.248 10.164 4.967 1.00 96.50 182 GLY A CA 1
ATOM 1348 C C . GLY A 1 182 ? -4.312 9.405 5.756 1.00 96.50 182 GLY A C 1
ATOM 1349 O O . GLY A 1 182 ? -4.205 9.305 6.984 1.00 96.50 182 GLY A O 1
ATOM 1350 N N . ASP A 1 183 ? -5.288 8.836 5.049 1.00 98.12 183 ASP A N 1
ATOM 1351 C CA . ASP A 1 183 ? -6.452 8.200 5.663 1.00 98.12 183 ASP A CA 1
ATOM 1352 C C . ASP A 1 183 ? -6.428 6.669 5.557 1.00 98.12 183 ASP A C 1
ATOM 1354 O O . ASP A 1 183 ? -5.960 6.072 4.582 1.00 98.12 183 ASP A O 1
ATOM 1358 N N . LEU A 1 184 ? -7.010 6.009 6.561 1.00 98.50 184 LEU A N 1
ATOM 1359 C CA . LEU A 1 184 ? -7.284 4.573 6.541 1.00 98.50 184 LEU A CA 1
ATOM 1360 C C . LEU A 1 184 ? -8.795 4.320 6.452 1.00 98.50 184 LEU A C 1
ATOM 1362 O O . LEU A 1 184 ? -9.539 4.614 7.390 1.00 98.50 184 LEU A O 1
ATOM 1366 N N . SER A 1 185 ? -9.235 3.698 5.359 1.00 98.56 185 SER A N 1
ATOM 1367 C CA . SER A 1 185 ? -10.601 3.183 5.186 1.00 98.56 185 SER A CA 1
ATOM 1368 C C . SER A 1 185 ? -10.618 1.664 5.363 1.00 98.56 185 SER A C 1
ATOM 1370 O O . SER A 1 185 ? -10.229 0.915 4.464 1.00 98.56 185 SER A O 1
ATOM 1372 N N . GLY A 1 186 ? -11.047 1.202 6.531 1.00 97.50 186 GLY A N 1
ATOM 1373 C CA . GLY A 1 186 ? -11.171 -0.210 6.884 1.00 97.50 186 GLY A CA 1
ATOM 1374 C C . GLY A 1 186 ? -12.555 -0.571 7.422 1.00 97.50 186 GLY A C 1
ATOM 1375 O O . GLY A 1 186 ? -12.683 -1.484 8.231 1.00 97.50 186 GLY A O 1
ATOM 1376 N N . GLU A 1 187 ? -13.613 0.117 6.993 1.00 96.56 187 GLU A N 1
ATOM 1377 C CA . GLU A 1 187 ? -15.003 -0.195 7.368 1.00 96.56 187 GLU A CA 1
ATOM 1378 C C . GLU A 1 187 ? -15.441 -1.592 6.902 1.00 96.56 187 GLU A C 1
ATOM 1380 O O . GLU A 1 187 ? -16.340 -2.192 7.482 1.00 96.56 187 GLU A O 1
ATOM 1385 N N . ALA A 1 188 ? -14.791 -2.114 5.859 1.00 97.69 188 ALA A N 1
ATOM 1386 C CA . ALA A 1 188 ? -14.996 -3.463 5.341 1.00 97.69 188 ALA A CA 1
ATOM 1387 C C . ALA A 1 188 ? -14.078 -4.518 5.996 1.00 97.69 188 ALA A C 1
ATOM 1389 O O . ALA A 1 188 ? -14.093 -5.684 5.592 1.00 97.69 188 ALA A O 1
ATOM 1390 N N . MET A 1 189 ? -13.264 -4.133 6.985 1.00 98.00 189 MET A N 1
ATOM 1391 C CA . MET A 1 189 ? -12.489 -5.064 7.808 1.00 98.00 189 MET A CA 1
ATOM 1392 C C . MET A 1 189 ? -13.309 -5.513 9.012 1.00 98.00 189 MET A C 1
ATOM 1394 O O . MET A 1 189 ? -13.932 -4.695 9.668 1.00 98.00 189 MET A O 1
ATOM 1398 N N . GLN A 1 190 ? -13.245 -6.792 9.369 1.00 97.81 190 GLN A N 1
ATOM 1399 C CA . GLN A 1 190 ? -13.696 -7.271 10.675 1.00 97.81 190 GLN A CA 1
ATOM 1400 C C . GLN A 1 190 ? -12.465 -7.550 11.527 1.00 97.81 190 GLN A C 1
ATOM 1402 O O . GLN A 1 190 ? -11.693 -8.466 11.232 1.00 97.81 190 GLN A O 1
ATOM 1407 N N . VAL A 1 191 ? -12.275 -6.738 12.562 1.00 98.00 191 VAL A N 1
ATOM 1408 C CA . VAL A 1 191 ? -11.152 -6.861 13.491 1.00 98.00 191 VAL A CA 1
ATOM 1409 C C . VAL A 1 191 ? -11.667 -7.264 14.870 1.00 98.00 191 VAL A C 1
ATOM 1411 O O . VAL A 1 191 ? -12.705 -6.770 15.300 1.00 98.00 191 VAL A O 1
ATOM 1414 N N . THR A 1 192 ? -10.975 -8.146 15.594 1.00 97.94 192 THR A N 1
ATOM 1415 C CA . THR A 1 192 ? -11.316 -8.360 17.011 1.00 97.94 192 THR A CA 1
ATOM 1416 C C . THR A 1 192 ? -10.770 -7.212 17.853 1.00 97.94 192 THR A C 1
ATOM 1418 O O . THR A 1 192 ? -11.556 -6.411 18.348 1.00 97.94 192 THR A O 1
ATOM 1421 N N . ASP A 1 193 ? -9.449 -7.064 17.938 1.00 98.25 193 ASP A N 1
ATOM 1422 C CA . ASP A 1 193 ? -8.805 -6.008 18.727 1.00 98.25 193 ASP A CA 1
ATOM 1423 C C . ASP A 1 193 ? -7.999 -5.045 17.846 1.00 98.25 193 ASP A C 1
ATOM 1425 O O . ASP A 1 193 ? -7.283 -5.471 16.935 1.00 98.25 193 ASP A O 1
ATOM 1429 N N . ALA A 1 194 ? -8.077 -3.743 18.130 1.00 98.31 194 ALA A N 1
ATOM 1430 C CA . ALA A 1 194 ? -7.387 -2.713 17.355 1.00 98.31 194 ALA A CA 1
ATOM 1431 C C . ALA A 1 194 ? -6.561 -1.757 18.228 1.00 98.31 194 ALA A C 1
ATOM 1433 O O . ALA A 1 194 ? -7.038 -1.211 19.223 1.00 98.31 194 ALA A O 1
ATOM 1434 N N . GLU A 1 195 ? -5.330 -1.491 17.804 1.00 98.56 195 GLU A N 1
ATOM 1435 C CA . GLU A 1 195 ? -4.462 -0.461 18.373 1.00 98.56 195 GLU A CA 1
ATOM 1436 C C . GLU A 1 195 ? -4.185 0.611 17.317 1.00 98.56 195 GLU A C 1
ATOM 1438 O O . GLU A 1 195 ? -3.657 0.311 16.247 1.00 98.56 195 GLU A O 1
ATOM 1443 N N . LEU A 1 196 ? -4.540 1.862 17.609 1.00 98.25 196 LEU A N 1
ATOM 1444 C CA . LEU A 1 196 ? -4.396 2.995 16.698 1.00 98.25 196 LEU A CA 1
ATOM 1445 C C . LEU A 1 196 ? -3.381 3.993 17.261 1.00 98.25 196 LEU A C 1
ATOM 1447 O O . LEU A 1 196 ? -3.538 4.482 18.378 1.00 98.25 196 LEU A O 1
ATOM 1451 N N . ALA A 1 197 ? -2.374 4.351 16.477 1.00 98.12 197 ALA A N 1
ATOM 1452 C CA . ALA A 1 197 ? -1.441 5.428 16.776 1.00 98.12 197 ALA A CA 1
ATOM 1453 C C . ALA A 1 197 ? -1.481 6.449 15.635 1.00 98.12 197 ALA A C 1
ATOM 1455 O O . ALA A 1 197 ? -1.026 6.169 14.528 1.00 98.12 197 ALA A O 1
ATOM 1456 N N . ILE A 1 198 ? -2.040 7.628 15.900 1.00 97.81 198 ILE A N 1
ATOM 1457 C CA . ILE A 1 198 ? -2.223 8.688 14.904 1.00 97.81 198 ILE A CA 1
ATOM 1458 C C . ILE A 1 198 ? -1.414 9.904 15.347 1.00 97.81 198 ILE A C 1
ATOM 1460 O O . ILE A 1 198 ? -1.693 10.499 16.386 1.00 97.81 198 ILE A O 1
ATOM 1464 N N . ALA A 1 199 ? -0.416 10.274 14.554 1.00 97.12 199 ALA A N 1
ATOM 1465 C CA . ALA A 1 199 ? 0.391 11.472 14.712 1.00 97.12 199 ALA A CA 1
ATOM 1466 C C . ALA A 1 199 ? 0.196 12.373 13.484 1.00 97.12 199 ALA A C 1
ATOM 1468 O O . ALA A 1 199 ? 0.794 12.149 12.430 1.00 97.12 199 ALA A O 1
ATOM 1469 N N . GLY A 1 200 ? -0.653 13.392 13.617 1.00 94.62 200 GLY A N 1
ATOM 1470 C CA . GLY A 1 200 ? -0.982 14.330 12.545 1.00 94.62 200 GLY A CA 1
ATOM 1471 C C . GLY A 1 200 ? -2.481 14.585 12.413 1.00 94.62 200 GLY A C 1
ATOM 1472 O O . GLY A 1 200 ? -3.172 14.812 13.412 1.00 94.62 200 GLY A O 1
ATOM 1473 N N . SER A 1 201 ? -2.965 14.594 11.174 1.00 95.75 201 SER A N 1
ATOM 1474 C CA . SER A 1 201 ? -4.325 15.024 10.819 1.00 95.75 201 SER A CA 1
ATOM 1475 C C . SER A 1 201 ? -5.121 13.990 10.026 1.00 95.75 201 SER A C 1
ATOM 1477 O O . SER A 1 201 ? -6.250 14.289 9.663 1.00 95.75 201 SER A O 1
ATOM 1479 N N . GLY A 1 202 ? -4.547 12.816 9.753 1.00 93.31 202 GLY A N 1
ATOM 1480 C CA . GLY A 1 202 ? -5.232 11.746 9.028 1.00 93.31 202 GLY A CA 1
ATOM 1481 C C . GLY A 1 202 ? -6.371 11.122 9.832 1.00 93.31 202 GLY A C 1
ATOM 1482 O O . GLY A 1 202 ? -6.315 11.061 11.067 1.00 93.31 202 GLY A O 1
ATOM 1483 N N . ASP A 1 203 ? -7.382 10.638 9.123 1.00 95.50 203 ASP A N 1
ATOM 1484 C CA . ASP A 1 203 ? -8.557 9.993 9.683 1.00 95.50 203 ASP A CA 1
ATOM 1485 C C . ASP A 1 203 ? -8.506 8.466 9.506 1.00 95.50 203 ASP A C 1
ATOM 1487 O O . ASP A 1 203 ? -7.952 7.907 8.561 1.00 95.50 203 ASP A O 1
ATOM 1491 N N . THR A 1 204 ? -9.108 7.745 10.447 1.00 97.50 204 THR A N 1
ATOM 1492 C CA . THR A 1 204 ? -9.223 6.283 10.413 1.00 97.50 204 THR A CA 1
ATOM 1493 C C . THR A 1 204 ? -10.670 5.864 10.593 1.00 97.50 204 THR A C 1
ATOM 1495 O O . THR A 1 204 ? -11.327 6.293 11.541 1.00 97.50 204 THR A O 1
ATOM 1498 N N . ARG A 1 205 ? -11.165 4.978 9.727 1.00 98.19 205 ARG A N 1
ATOM 1499 C CA . ARG A 1 205 ? -12.474 4.330 9.874 1.00 98.19 205 ARG A CA 1
ATOM 1500 C C . ARG A 1 205 ? -12.298 2.819 9.920 1.00 98.19 205 ARG A C 1
ATOM 1502 O O . ARG A 1 205 ? -11.663 2.253 9.037 1.00 98.19 205 ARG A O 1
ATOM 1509 N N . LEU A 1 206 ? -12.831 2.168 10.951 1.00 96.88 206 LEU A N 1
ATOM 1510 C CA . LEU A 1 206 ? -12.680 0.726 11.175 1.00 96.88 206 LEU A CA 1
ATOM 1511 C C . LEU A 1 206 ? -13.957 0.092 11.732 1.00 96.88 206 LEU A C 1
ATOM 1513 O O . LEU A 1 206 ? -14.804 0.760 12.329 1.00 96.88 206 LEU A O 1
ATOM 1517 N N . HIS A 1 207 ? -14.066 -1.224 11.584 1.00 97.75 207 HIS A N 1
ATOM 1518 C CA . HIS A 1 207 ? -15.034 -2.038 12.308 1.00 97.75 207 HIS A CA 1
ATOM 1519 C C . HIS A 1 207 ? -14.302 -3.055 13.196 1.00 97.75 207 HIS A C 1
ATOM 1521 O O . HIS A 1 207 ? -13.461 -3.825 12.724 1.00 97.75 207 HIS A O 1
ATOM 1527 N N . ALA A 1 208 ? -14.596 -3.025 14.496 1.00 97.69 208 ALA A N 1
ATOM 1528 C CA . ALA A 1 208 ? -13.985 -3.887 15.497 1.00 97.69 208 ALA A CA 1
ATOM 1529 C C . ALA A 1 208 ? -15.021 -4.411 16.499 1.00 97.69 208 ALA A C 1
ATOM 1531 O O . ALA A 1 208 ? -15.914 -3.675 16.908 1.00 97.69 208 ALA A O 1
ATOM 1532 N N . SER A 1 209 ? -14.888 -5.669 16.924 1.00 97.44 209 SER A N 1
ATOM 1533 C CA . SER A 1 209 ? -15.828 -6.314 17.857 1.00 97.44 209 SER A CA 1
ATOM 1534 C C . SER A 1 209 ? -15.334 -6.382 19.308 1.00 97.44 209 SER A C 1
ATOM 1536 O O . SER A 1 209 ? -16.107 -6.723 20.201 1.00 97.44 209 SER A O 1
ATOM 1538 N N . GLY A 1 210 ? -14.046 -6.130 19.543 1.00 96.81 210 GLY A N 1
ATOM 1539 C CA . GLY A 1 210 ? -13.365 -6.257 20.832 1.00 96.81 210 GLY A CA 1
ATOM 1540 C C . GLY A 1 210 ? -12.809 -4.927 21.338 1.00 96.81 210 GLY A C 1
ATOM 1541 O O . GLY A 1 210 ? -13.476 -3.891 21.244 1.00 96.81 210 GLY A O 1
ATOM 1542 N N . ARG A 1 211 ? -11.601 -4.962 21.914 1.00 97.88 211 ARG A N 1
ATOM 1543 C CA . ARG A 1 211 ? -10.959 -3.795 22.527 1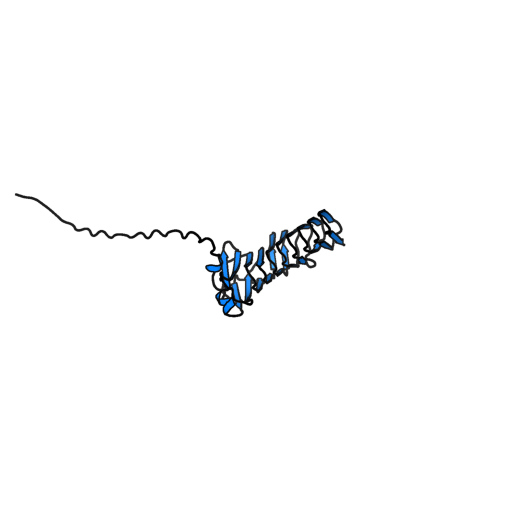.00 97.88 211 ARG A CA 1
ATOM 1544 C C . ARG A 1 211 ? -10.337 -2.900 21.466 1.00 97.88 211 ARG A C 1
ATOM 1546 O O . ARG A 1 211 ? -9.605 -3.359 20.591 1.00 97.88 211 ARG A O 1
ATOM 1553 N N . VAL A 1 212 ? -10.527 -1.596 21.628 1.00 98.25 212 VAL A N 1
ATOM 1554 C CA . VAL A 1 212 ? -9.849 -0.578 20.825 1.00 98.25 212 VAL A CA 1
ATOM 1555 C C . VAL A 1 212 ? -9.075 0.365 21.737 1.00 98.25 212 VAL A C 1
ATOM 1557 O O . VAL A 1 212 ? -9.637 0.959 22.659 1.00 98.25 212 VAL A O 1
ATOM 1560 N N . SER A 1 213 ? -7.786 0.558 21.471 1.00 98.12 213 SER A N 1
ATOM 1561 C CA . SER A 1 213 ? -7.003 1.624 22.103 1.00 98.12 213 SER A CA 1
ATOM 1562 C C . SER A 1 213 ? -6.464 2.582 21.054 1.00 98.12 213 SER A C 1
ATOM 1564 O O . SER A 1 213 ? -5.830 2.139 20.100 1.00 98.12 213 SER A O 1
ATOM 1566 N N . ALA A 1 214 ? -6.659 3.886 21.244 1.00 97.81 214 ALA A N 1
ATOM 1567 C CA . ALA A 1 214 ? -6.110 4.907 20.359 1.00 97.81 214 ALA A CA 1
ATOM 1568 C C . ALA A 1 214 ? -5.201 5.885 21.110 1.00 97.81 214 ALA A C 1
ATOM 1570 O O . ALA A 1 214 ? -5.587 6.436 22.140 1.00 97.81 214 ALA A O 1
ATOM 1571 N N . SER A 1 215 ? -4.025 6.156 20.552 1.00 97.88 215 SER A N 1
ATOM 1572 C CA . SER A 1 215 ? -3.160 7.275 20.917 1.00 97.88 215 SER A CA 1
ATOM 1573 C C . SER A 1 215 ? -3.173 8.283 19.774 1.00 97.88 215 SER A C 1
ATOM 1575 O O . SER A 1 215 ? -2.715 7.978 18.673 1.00 97.88 215 SER A O 1
ATOM 1577 N N . ILE A 1 216 ? -3.739 9.465 20.013 1.00 97.62 216 ILE A N 1
ATOM 1578 C CA . ILE A 1 216 ? -3.900 10.505 18.992 1.00 97.62 216 ILE A CA 1
ATOM 1579 C C . ILE A 1 216 ? -3.130 11.753 19.415 1.00 97.62 216 ILE A C 1
ATOM 1581 O O . ILE A 1 216 ? -3.456 12.387 20.422 1.00 97.62 216 ILE A O 1
ATOM 1585 N N . VAL A 1 217 ? -2.130 12.117 18.620 1.00 96.88 217 VAL A N 1
ATOM 1586 C CA . VAL A 1 217 ? -1.357 13.353 18.735 1.00 96.88 217 VAL A CA 1
ATOM 1587 C C . VAL A 1 217 ? -1.634 14.207 17.500 1.00 96.88 217 VAL A C 1
ATOM 1589 O O . VAL A 1 217 ? -1.227 13.860 16.394 1.00 96.88 217 VAL A O 1
ATOM 1592 N N . GLY A 1 218 ? -2.331 15.328 17.676 1.00 94.81 218 GLY A N 1
ATOM 1593 C CA . GLY A 1 218 ? -2.737 16.215 16.584 1.00 94.81 218 GLY A CA 1
ATOM 1594 C C . GLY A 1 218 ? -4.253 16.366 16.461 1.00 94.81 218 GLY A C 1
ATOM 1595 O O . GLY A 1 218 ? -4.958 16.482 17.467 1.00 94.81 218 GLY A O 1
ATOM 1596 N N . SER A 1 219 ? -4.738 16.425 15.220 1.00 95.50 219 SER A N 1
ATOM 1597 C CA . SER A 1 219 ? -6.134 16.763 14.889 1.00 95.50 219 SER A CA 1
ATOM 1598 C C . SER A 1 219 ? -6.898 15.645 14.174 1.00 95.50 219 SER A C 1
ATOM 1600 O O . SER A 1 219 ? -8.094 15.803 13.947 1.00 95.50 219 SER A O 1
ATOM 1602 N N . GLY A 1 220 ? -6.231 14.541 13.828 1.00 93.81 220 GLY A N 1
ATOM 1603 C CA . GLY A 1 220 ? -6.849 13.402 13.144 1.00 93.81 220 GLY A CA 1
ATOM 1604 C C . GLY A 1 220 ? -7.876 12.666 14.005 1.00 93.81 220 GLY A C 1
ATOM 1605 O O . GLY A 1 220 ? -7.792 12.680 15.238 1.00 93.81 220 GLY A O 1
ATOM 1606 N N . ASN A 1 221 ? -8.852 12.018 13.375 1.00 96.12 221 ASN A N 1
ATOM 1607 C CA . ASN A 1 221 ? -9.937 11.322 14.064 1.00 96.12 221 ASN A CA 1
ATOM 1608 C C . ASN A 1 221 ? -9.935 9.824 13.768 1.00 96.12 221 ASN A C 1
ATOM 1610 O O . ASN A 1 221 ? -9.517 9.361 12.715 1.00 96.12 221 ASN A O 1
ATOM 1614 N N . ALA A 1 222 ? -10.461 9.050 14.708 1.00 97.44 222 ALA A N 1
ATOM 1615 C CA . ALA A 1 222 ? -10.705 7.629 14.535 1.00 97.44 222 ALA A CA 1
ATOM 1616 C C . ALA A 1 222 ? -12.182 7.339 14.801 1.00 97.44 222 ALA A C 1
ATOM 1618 O O . ALA A 1 222 ? -12.682 7.604 15.894 1.00 97.44 222 ALA A O 1
ATOM 1619 N N . ALA A 1 223 ? -12.882 6.786 13.818 1.00 98.06 223 ALA A N 1
ATOM 1620 C CA . ALA A 1 223 ? -14.243 6.292 13.954 1.00 98.06 223 ALA A CA 1
ATOM 1621 C C . ALA A 1 223 ? -14.226 4.762 13.907 1.00 98.06 223 ALA A C 1
ATOM 1623 O O . ALA A 1 223 ? -13.791 4.170 12.919 1.00 98.06 223 ALA A O 1
ATOM 1624 N N . VAL A 1 224 ? -14.696 4.118 14.973 1.00 97.94 224 VAL A N 1
ATOM 1625 C CA . VAL A 1 224 ? -14.759 2.659 15.066 1.00 97.94 224 VAL A CA 1
ATOM 1626 C C . VAL A 1 224 ? -16.187 2.211 15.335 1.00 97.94 224 VAL A C 1
ATOM 1628 O O . VAL A 1 224 ? -16.853 2.725 16.228 1.00 97.94 224 VAL A O 1
ATOM 1631 N N . THR A 1 225 ? -16.667 1.254 14.550 1.00 98.00 225 THR A N 1
ATOM 1632 C CA . THR A 1 225 ? -17.997 0.648 14.716 1.00 98.00 225 THR A CA 1
ATOM 1633 C C . THR A 1 225 ? -17.879 -0.775 15.269 1.00 98.00 225 THR A C 1
ATOM 1635 O O . THR A 1 225 ? -16.823 -1.386 15.134 1.00 98.00 225 THR A O 1
ATOM 1638 N N . GLY A 1 226 ? -18.950 -1.321 15.852 1.00 96.81 226 GLY A N 1
ATOM 1639 C CA . GLY A 1 226 ? -19.028 -2.704 16.343 1.00 96.81 226 GLY A CA 1
ATOM 1640 C C . GLY A 1 226 ? -18.648 -2.912 17.815 1.00 96.81 226 GLY A C 1
ATOM 1641 O O . GLY A 1 226 ? -18.846 -4.008 18.340 1.00 96.81 226 GLY A O 1
ATOM 1642 N N . THR A 1 227 ? -18.161 -1.881 18.513 1.00 95.75 227 THR A N 1
ATOM 1643 C CA . THR A 1 227 ? -17.742 -1.983 19.920 1.00 95.75 227 THR A CA 1
ATOM 1644 C C . THR A 1 227 ? -17.916 -0.671 20.684 1.00 95.75 227 THR A C 1
ATOM 1646 O O . THR A 1 227 ? -17.951 0.422 20.116 1.00 95.75 227 THR A O 1
ATOM 1649 N N . ARG A 1 228 ? -18.013 -0.784 22.013 1.00 94.06 228 ARG A N 1
ATOM 1650 C CA . ARG A 1 2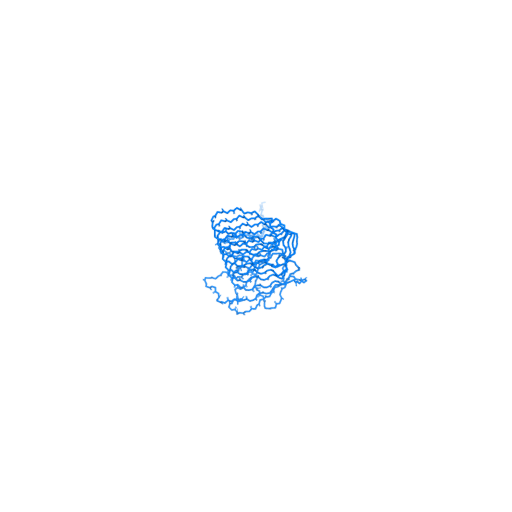28 ? -17.950 0.338 22.967 1.00 94.06 228 ARG A CA 1
ATOM 1651 C C . ARG A 1 228 ? -16.729 0.260 23.891 1.00 94.06 228 ARG A C 1
ATOM 1653 O O . ARG A 1 228 ? -16.510 1.202 24.650 1.00 94.06 228 ARG A O 1
ATOM 1660 N N . ASP A 1 229 ? -15.939 -0.819 23.838 1.00 96.31 229 ASP A N 1
ATOM 1661 C CA . ASP A 1 229 ? -14.730 -0.999 24.661 1.00 96.31 229 ASP A CA 1
ATOM 1662 C C . ASP A 1 229 ? -13.545 -0.232 24.056 1.00 96.31 229 ASP A C 1
ATOM 1664 O O . ASP A 1 229 ? -12.642 -0.799 23.437 1.00 96.31 229 ASP A O 1
ATOM 1668 N N . CYS A 1 230 ? -13.589 1.093 24.200 1.00 96.56 230 CYS A N 1
ATOM 1669 C CA . CYS A 1 230 ? -12.625 2.011 23.615 1.00 96.56 230 CYS A CA 1
ATOM 1670 C C . CYS A 1 230 ? -11.902 2.846 24.670 1.00 96.56 230 CYS A C 1
ATOM 1672 O O . CYS A 1 230 ? -12.529 3.500 25.501 1.00 96.56 230 CYS A O 1
ATOM 1674 N N . THR A 1 231 ? -10.573 2.892 24.583 1.00 97.56 231 THR A N 1
ATOM 1675 C CA . THR A 1 231 ? -9.721 3.778 25.390 1.00 97.56 231 THR A CA 1
ATOM 1676 C C . THR A 1 231 ? -8.985 4.763 24.487 1.00 97.56 231 THR A C 1
ATOM 1678 O O . THR A 1 231 ? -8.422 4.367 23.468 1.00 97.56 231 THR A O 1
ATOM 1681 N N . GLN A 1 232 ? -8.950 6.045 24.861 1.00 96.56 232 GLN A N 1
ATOM 1682 C CA . GLN A 1 232 ? -8.222 7.078 24.122 1.00 96.56 232 GLN A CA 1
ATOM 1683 C C . GLN A 1 232 ? -7.189 7.772 25.018 1.00 96.56 232 GLN A C 1
ATOM 1685 O O . GLN A 1 232 ? -7.538 8.286 26.078 1.00 96.56 232 GLN A O 1
ATOM 1690 N N . ASN A 1 233 ? -5.949 7.878 24.538 1.00 96.06 233 ASN A N 1
ATOM 1691 C CA . ASN A 1 233 ? -5.006 8.906 24.961 1.00 96.06 233 ASN A CA 1
ATOM 1692 C C . ASN A 1 233 ? -4.946 9.995 23.881 1.00 96.06 233 ASN A C 1
ATOM 1694 O O . ASN A 1 233 ? -4.788 9.689 22.698 1.00 96.06 233 ASN A O 1
ATOM 1698 N N . ARG A 1 234 ? -5.111 11.263 24.263 1.00 96.12 234 ARG A N 1
ATOM 1699 C CA . ARG A 1 234 ? -5.211 12.377 23.312 1.00 96.12 234 ARG A CA 1
ATOM 1700 C C . ARG A 1 234 ? -4.320 13.537 23.722 1.00 96.12 234 ARG A C 1
ATOM 1702 O O . ARG A 1 234 ? -4.485 14.093 24.805 1.00 96.12 234 ARG A O 1
ATOM 1709 N N . MET A 1 235 ? -3.485 13.981 22.790 1.00 93.44 235 MET A N 1
ATOM 1710 C CA . MET A 1 235 ? -2.767 15.249 22.851 1.00 93.44 235 MET A CA 1
ATOM 1711 C C . MET A 1 235 ? -3.116 16.081 21.612 1.00 93.44 235 MET A C 1
ATOM 1713 O O . MET A 1 235 ? -2.612 15.834 20.522 1.00 93.44 235 MET A O 1
ATOM 1717 N N . GLY A 1 236 ? -4.011 17.055 21.770 1.00 93.75 236 GLY A N 1
ATOM 1718 C CA . GLY A 1 236 ? -4.567 17.843 20.665 1.00 93.75 236 GLY A CA 1
ATOM 1719 C C . GLY A 1 236 ? -6.094 17.770 20.608 1.00 93.75 236 GLY A C 1
ATOM 1720 O O . GLY A 1 236 ? -6.753 17.507 21.621 1.00 93.75 236 GLY A O 1
ATOM 1721 N N . SER A 1 237 ? -6.654 18.029 19.428 1.00 94.19 237 SER A N 1
ATOM 1722 C CA . SER A 1 237 ? -8.100 18.124 19.175 1.00 94.19 237 SER A CA 1
ATOM 1723 C C . SER A 1 237 ? -8.721 16.848 18.592 1.00 94.19 237 SER A C 1
ATOM 1725 O O . SER A 1 237 ? -9.942 16.708 18.648 1.00 94.19 237 SER 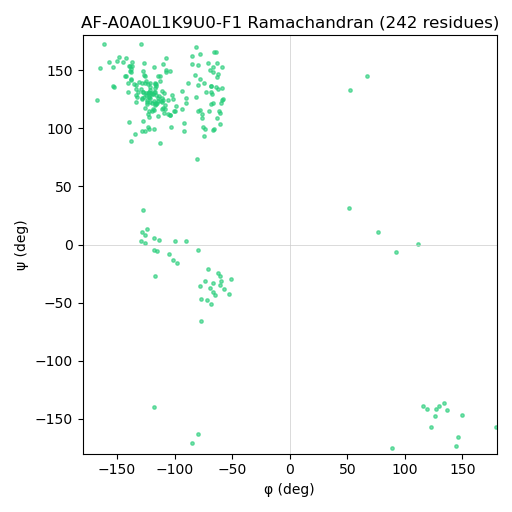A O 1
ATOM 1727 N N . GLY A 1 238 ? -7.909 15.919 18.079 1.00 94.62 238 GLY A N 1
ATOM 1728 C CA . GLY A 1 238 ? -8.368 14.701 17.406 1.00 94.62 238 GLY A CA 1
ATOM 1729 C C . GLY A 1 238 ? -9.174 13.741 18.291 1.00 94.62 238 GLY A C 1
ATOM 1730 O O . GLY A 1 238 ? -8.899 13.587 19.482 1.00 94.62 238 GLY A O 1
ATOM 1731 N N . ARG A 1 239 ? -10.192 13.067 17.754 1.00 96.75 239 ARG A N 1
ATOM 1732 C CA . ARG A 1 239 ? -11.158 12.293 18.558 1.00 96.75 239 ARG A CA 1
ATOM 1733 C C . ARG A 1 239 ? -11.236 10.825 18.152 1.00 96.75 239 ARG A C 1
ATOM 1735 O O . ARG A 1 239 ? -11.313 10.518 16.972 1.00 96.75 239 ARG A O 1
ATOM 1742 N N . LEU A 1 240 ? -11.310 9.936 19.147 1.00 97.19 240 LEU A N 1
ATOM 1743 C CA . LEU A 1 240 ? -11.808 8.571 18.971 1.00 97.19 240 LEU A CA 1
ATOM 1744 C C . LEU A 1 240 ? -13.321 8.555 19.227 1.00 97.19 240 LEU A C 1
ATOM 1746 O O . LEU A 1 240 ? -13.781 8.988 20.287 1.00 97.19 240 LEU A O 1
ATOM 1750 N N . THR A 1 241 ? -14.090 8.045 18.272 1.00 97.62 241 THR A N 1
ATOM 1751 C CA . THR A 1 241 ? -15.531 7.821 18.384 1.00 97.62 241 THR A CA 1
ATOM 1752 C C . THR A 1 241 ? -15.815 6.348 18.160 1.00 97.62 241 THR A C 1
ATOM 1754 O O . THR A 1 241 ? -15.487 5.816 17.105 1.00 97.62 241 THR A O 1
ATOM 1757 N N . CYS A 1 242 ? -16.447 5.710 19.144 1.00 96.75 242 CYS A N 1
ATOM 1758 C CA . CYS A 1 242 ? -16.842 4.312 19.057 1.00 96.75 242 CYS A CA 1
ATOM 1759 C C . CYS A 1 242 ? -18.356 4.156 19.121 1.00 96.75 242 CYS A C 1
ATOM 1761 O O . CYS A 1 242 ? -19.009 4.724 20.003 1.00 96.75 242 CYS A O 1
ATOM 1763 N N . THR A 1 243 ? -18.904 3.384 18.191 1.00 95.81 243 THR A N 1
ATOM 1764 C CA . THR A 1 243 ? -20.325 3.045 18.123 1.00 95.81 243 THR A CA 1
ATOM 1765 C C . THR A 1 243 ? -20.501 1.534 18.039 1.00 95.81 243 THR A C 1
ATOM 1767 O O . THR A 1 243 ? -19.654 0.830 17.498 1.00 95.81 243 THR A O 1
ATOM 1770 N N . GLN A 1 244 ? -21.606 1.033 18.590 1.00 86.38 244 GLN A N 1
ATOM 1771 C CA . GLN A 1 244 ? -21.976 -0.380 18.496 1.00 86.38 244 GLN A CA 1
ATOM 1772 C C . GLN A 1 244 ? -22.939 -0.593 17.342 1.00 86.38 244 GLN A C 1
ATOM 1774 O O . GLN A 1 244 ? -23.843 0.264 17.206 1.00 86.38 244 GLN A O 1
#

Radius of gyration: 26.19 Å; Cα contacts (8 Å, |Δi|>4): 716; chains: 1; bounding box: 112×49×50 Å

Solvent-accessible surface area (backbone atoms only — not comparable to full-atom values): 12121 Å² total; per-residue (Å²): 140,79,84,89,82,89,82,85,84,79,82,81,81,82,80,81,78,77,75,82,71,80,80,73,82,62,93,86,71,54,76,37,62,76,29,47,70,57,45,72,56,84,38,78,56,72,76,49,36,28,43,34,42,41,40,59,40,37,38,40,37,38,74,34,98,48,41,30,39,23,32,50,67,51,64,72,43,49,77,38,29,17,32,43,73,57,99,36,32,34,41,34,34,55,33,86,54,100,73,67,59,78,83,59,39,45,34,45,36,30,30,70,55,29,30,34,39,34,38,41,28,57,20,37,40,38,35,46,51,36,49,44,66,54,33,38,41,38,38,40,32,57,18,40,40,37,35,64,32,33,46,25,46,33,35,40,39,38,34,39,37,54,18,38,38,38,40,20,36,39,27,49,32,38,39,38,39,34,43,35,53,23,37,39,45,22,67,59,23,46,26,36,29,39,40,40,38,38,41,33,53,24,39,36,36,36,26,30,65,39,50,35,41,36,40,31,38,34,59,20,36,37,42,35,33,55,21,75,54,67,48,76,49,70,50,72,78,27,46,81,46,66,38,107

Organism: NCBI:txid1306953

Secondary structure (DSSP, 8-state):
-----------------------PPPTT--GGGSSEEPPSS-EE----SEEEEEES-EEEEEE-SS-EEEEEE-HHHHTTEEEEEETTEEEEEE---SSPPSS-EEEEEEES---EEEEEESSEEEEEEEEEEEEEEEEEES-EEEEEEEEEEEEEEEEEES-EEEEEEEEEEEEEEEEES--EEEEEEEEEEEEEEEEES--EEEEESS-EEEEEEES--EEEES---EEEEEEES--EEEE-